Protein AF-A0A812T5Y0-F1 (afdb_monomer_lite)

pLDDT: mean 84.3, std 16.89, range [35.84, 97.75]

InterPro domains:
  IPR044669 Voltage-dependent anion channel-forming protein YneE/VCCN1/2-like [PF25539] (63-256)

Sequence (261 aa):
MAEASEETPLLAKKPDGEEENFDSMNYDARKLVTFDVFRNFSGTVWTKPSLWKMMGILLLIALCGASTVALVVSDPAKLNVGRFQRISTFLEVVVGLLLGFFLSSSVQRWYNCTNGFLELFDAIRSLHMQLNALGVPKERVRLCLRYCVVSAHCLDNDLIAAAMSPEDRAAFLQNQWETIATDAEDGSVFTDKSKSFATLLANEREILAKIDDPAQTLWVWVTSLLTRMSADGEIPPIPTPTYGRIITIAEQAYGGIRTVR

Radius of gyration: 27.81 Å; chains: 1; bounding box: 69×55×87 Å

Secondary structure (DSSP, 8-state):
--------TTS----TTS-----TT---GGGGGSGGGGG--TTSGGG-HHHHHHHHHHHHHHHHHHHHHHHH-S-GGGS-HHHHHHHHHHHHHHHHHHHHHHHHHHHHHHHHHHHHHHHHHHHHHHHHHHHHHTT--HHHHHHHHHHHHHHHHHHHHHHHHHTS-HHHHHHHHHHHHHHHB---SSSGGGG-TTS-S--B-HHHHHHHTT-S-HHHHHHHHHHHHHHHHHHTTSS--TTSHHHHHHHHHHHHHHHHHHHH-

Structure (mmCIF, N/CA/C/O backbone):
data_AF-A0A812T5Y0-F1
#
_entry.id   AF-A0A812T5Y0-F1
#
loop_
_atom_site.group_PDB
_atom_site.id
_atom_site.type_symbol
_atom_site.label_atom_id
_atom_site.label_alt_id
_atom_site.label_comp_id
_atom_site.label_asym_id
_atom_site.label_entity_id
_atom_site.label_seq_id
_atom_site.pdbx_PDB_ins_code
_atom_site.Cartn_x
_atom_site.Cartn_y
_atom_site.Cartn_z
_atom_site.occupancy
_atom_site.B_iso_or_equiv
_atom_site.auth_seq_id
_atom_site.auth_comp_id
_atom_site.auth_asym_id
_atom_site.auth_atom_id
_atom_site.pdbx_PDB_model_num
ATOM 1 N N . MET A 1 1 ? -34.297 -37.699 -0.799 1.00 37.81 1 MET A N 1
ATOM 2 C CA . MET A 1 1 ? -33.289 -37.040 0.052 1.00 37.81 1 MET A CA 1
ATOM 3 C C . MET A 1 1 ? -32.172 -36.592 -0.865 1.00 37.81 1 MET A C 1
ATOM 5 O O . MET A 1 1 ? -31.363 -37.415 -1.258 1.00 37.81 1 MET A O 1
ATOM 9 N N . ALA A 1 2 ? -32.238 -35.344 -1.318 1.00 36.56 2 ALA A N 1
ATOM 10 C CA . ALA A 1 2 ? -31.177 -34.706 -2.083 1.00 36.56 2 ALA A CA 1
ATOM 11 C C . ALA A 1 2 ? -30.532 -33.691 -1.137 1.00 36.56 2 ALA A C 1
ATOM 13 O O . ALA A 1 2 ? -31.240 -32.838 -0.600 1.00 36.56 2 ALA A O 1
ATOM 14 N N . GLU A 1 3 ? -29.241 -33.859 -0.860 1.00 36.03 3 GLU A N 1
ATOM 15 C CA . GLU A 1 3 ? -28.449 -32.906 -0.086 1.00 36.03 3 GLU A CA 1
ATOM 16 C C . GLU A 1 3 ? -28.358 -31.595 -0.867 1.00 36.03 3 GLU A C 1
ATOM 18 O O . GLU A 1 3 ? -27.866 -31.554 -1.996 1.00 36.03 3 GLU A O 1
ATOM 23 N N . ALA A 1 4 ? -28.883 -30.527 -0.272 1.00 39.81 4 ALA A N 1
ATOM 24 C CA . ALA A 1 4 ? -28.679 -29.176 -0.753 1.00 39.81 4 ALA A CA 1
ATOM 25 C C . ALA A 1 4 ? -27.224 -28.788 -0.464 1.00 39.81 4 ALA A C 1
ATOM 27 O O . ALA A 1 4 ? -26.821 -28.696 0.693 1.00 39.81 4 ALA A O 1
ATOM 28 N N . SER A 1 5 ? -26.447 -28.599 -1.529 1.00 41.69 5 SER A N 1
ATOM 29 C CA . SER A 1 5 ? -25.120 -27.989 -1.488 1.00 41.69 5 SER A CA 1
ATOM 30 C C . SER A 1 5 ? -25.231 -26.594 -0.870 1.00 41.69 5 SER A C 1
ATOM 32 O O . SER A 1 5 ? -25.847 -25.703 -1.450 1.00 41.69 5 SER A O 1
ATOM 34 N N . GLU A 1 6 ? -24.653 -26.425 0.313 1.00 39.16 6 GLU A N 1
ATOM 35 C CA . GLU A 1 6 ? -24.531 -25.161 1.030 1.00 39.16 6 GLU A CA 1
ATOM 36 C C . GLU A 1 6 ? -23.591 -24.232 0.239 1.00 39.16 6 GLU A C 1
ATOM 38 O O . GLU A 1 6 ? -22.371 -24.388 0.260 1.00 39.16 6 GLU A O 1
ATOM 43 N N . GLU A 1 7 ? -24.158 -23.306 -0.541 1.00 40.91 7 GLU A N 1
ATOM 44 C CA . GLU A 1 7 ? -23.386 -22.281 -1.249 1.00 40.91 7 GLU A CA 1
ATOM 45 C C . GLU A 1 7 ? -22.757 -21.310 -0.239 1.00 40.91 7 GLU A C 1
ATOM 47 O O . GLU A 1 7 ? -23.438 -20.582 0.488 1.00 40.91 7 GLU A O 1
ATOM 52 N N . THR A 1 8 ? -21.426 -21.295 -0.195 1.00 39.41 8 THR A N 1
ATOM 53 C CA . THR A 1 8 ? -20.618 -20.371 0.601 1.00 39.41 8 THR A CA 1
ATOM 54 C C . THR A 1 8 ? -20.857 -18.924 0.123 1.00 39.41 8 THR A C 1
ATOM 56 O O . THR A 1 8 ? -20.523 -18.614 -1.021 1.00 39.41 8 THR A O 1
ATOM 59 N N . PRO A 1 9 ? -21.353 -17.979 0.952 1.00 38.97 9 PRO A N 1
ATOM 60 C CA . PRO A 1 9 ? -21.833 -16.668 0.484 1.00 38.97 9 PRO A CA 1
ATOM 61 C C . PRO A 1 9 ? -20.726 -15.614 0.285 1.00 38.97 9 PRO A C 1
ATOM 63 O O . PRO A 1 9 ? -20.971 -14.422 0.450 1.00 38.97 9 PRO A O 1
ATOM 66 N N . LEU A 1 10 ? -19.484 -16.023 0.007 1.00 40.97 10 LEU A N 1
ATOM 67 C CA . LEU A 1 10 ? -18.321 -15.117 0.002 1.00 40.97 10 LEU A CA 1
ATOM 68 C C . LEU A 1 10 ? -17.793 -14.761 -1.388 1.00 40.97 10 LEU A C 1
ATOM 70 O O . LEU A 1 10 ? -16.921 -13.905 -1.500 1.00 40.97 10 LEU A O 1
ATOM 74 N N . LEU A 1 11 ? -18.329 -15.365 -2.446 1.00 40.16 11 LEU A N 1
ATOM 75 C CA . LEU A 1 11 ? -18.015 -14.983 -3.817 1.00 40.16 11 LEU A CA 1
ATOM 76 C C . LEU A 1 11 ? -19.297 -14.461 -4.446 1.00 40.16 11 LEU A C 1
ATOM 78 O O . LEU A 1 11 ? -20.123 -15.224 -4.942 1.00 40.16 11 LEU A O 1
ATOM 82 N N . ALA A 1 12 ? -19.480 -13.143 -4.371 1.00 41.56 12 ALA A N 1
ATOM 83 C CA . ALA A 1 12 ? -20.493 -12.466 -5.161 1.00 41.56 12 ALA A CA 1
ATOM 84 C C . ALA A 1 12 ? -20.341 -12.914 -6.620 1.00 41.56 12 ALA A C 1
ATOM 86 O O . ALA A 1 12 ? -19.251 -12.855 -7.193 1.00 41.56 12 ALA A O 1
ATOM 87 N N . LYS A 1 13 ? -21.439 -13.402 -7.198 1.00 35.84 13 LYS A N 1
ATOM 88 C CA . LYS A 1 13 ? -21.538 -13.715 -8.620 1.00 35.84 13 LYS A CA 1
ATOM 89 C C . LYS A 1 13 ? -21.163 -12.446 -9.389 1.00 35.84 13 LYS A C 1
ATOM 91 O O . LYS A 1 13 ? -21.906 -11.467 -9.333 1.00 35.84 13 LYS A O 1
ATOM 96 N N . LYS A 1 14 ? -19.990 -12.440 -10.033 1.00 40.09 14 LYS A N 1
ATOM 97 C CA . LYS A 1 14 ? -19.566 -11.312 -10.869 1.00 40.09 14 LYS A CA 1
ATOM 98 C C . LYS A 1 14 ? -20.610 -11.099 -11.972 1.00 40.09 14 LYS A C 1
ATOM 100 O O . LYS A 1 14 ? -21.109 -12.091 -12.507 1.00 40.09 14 LYS A O 1
ATOM 105 N N . PRO A 1 15 ? -20.982 -9.848 -12.281 1.00 37.69 15 PRO A N 1
ATOM 106 C CA . PRO A 1 15 ? -21.903 -9.568 -13.371 1.00 37.69 15 PRO A CA 1
ATOM 107 C C . PRO A 1 15 ? -21.309 -10.081 -14.689 1.00 37.69 15 PRO A C 1
ATOM 109 O O . PRO A 1 15 ? -20.157 -9.796 -15.017 1.00 37.69 15 PRO A O 1
ATOM 112 N N . ASP A 1 16 ? -22.104 -10.861 -15.425 1.00 39.53 16 ASP A N 1
ATOM 113 C CA . ASP A 1 16 ? -21.759 -11.385 -16.746 1.00 39.53 16 ASP A CA 1
ATOM 114 C C . ASP A 1 16 ? -21.488 -10.199 -17.694 1.00 39.53 16 ASP A C 1
ATOM 116 O O . ASP A 1 16 ? -22.420 -9.549 -18.171 1.00 39.53 16 ASP A O 1
ATOM 120 N N . GLY A 1 17 ? -20.213 -9.865 -17.915 1.00 43.47 17 GLY A N 1
ATOM 121 C CA . GLY A 1 17 ? -19.803 -8.721 -18.740 1.00 43.47 17 GLY A CA 1
ATOM 122 C C . GLY A 1 17 ? -18.513 -8.018 -18.314 1.00 43.47 17 GLY A C 1
ATOM 123 O O . GLY A 1 17 ? -17.980 -7.236 -19.098 1.00 43.47 17 GLY A O 1
ATOM 124 N N . GLU A 1 18 ? -17.977 -8.294 -17.122 1.00 42.22 18 GLU A N 1
ATOM 125 C CA . GLU A 1 18 ? -16.608 -7.889 -16.790 1.00 42.22 18 GLU A CA 1
ATOM 126 C C . GLU A 1 18 ? -15.626 -8.758 -17.585 1.00 42.22 18 GLU A C 1
ATOM 128 O O . GLU A 1 18 ? -15.651 -9.985 -17.465 1.00 42.22 18 GLU A O 1
ATOM 133 N N . GLU A 1 19 ? -14.771 -8.133 -18.406 1.00 45.47 19 GLU A N 1
ATOM 134 C CA . GLU A 1 19 ? -13.561 -8.781 -18.923 1.00 45.47 19 GLU A CA 1
ATOM 135 C C . GLU A 1 19 ? -12.916 -9.544 -17.760 1.00 45.47 19 GLU A C 1
ATOM 137 O O . GLU A 1 19 ? -12.791 -8.980 -16.670 1.00 45.47 19 GLU A O 1
ATOM 142 N N . GLU A 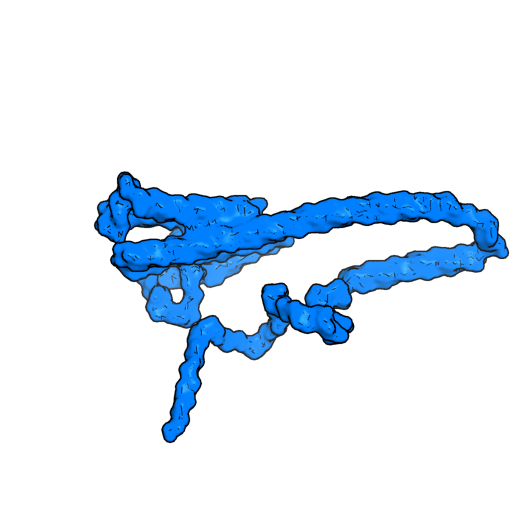1 20 ? -12.566 -10.824 -17.949 1.00 44.81 20 GLU A N 1
ATOM 143 C CA . GLU A 1 20 ? -11.799 -11.588 -16.963 1.00 44.81 20 GLU A CA 1
ATOM 144 C C . GLU A 1 20 ? -10.507 -10.814 -16.680 1.00 44.81 20 GLU A C 1
ATOM 146 O O . GLU A 1 20 ? -9.496 -10.973 -17.365 1.00 44.81 20 GLU A O 1
ATOM 151 N N . ASN A 1 21 ? -10.563 -9.925 -15.688 1.00 47.22 21 ASN A N 1
ATOM 152 C CA . ASN A 1 21 ? -9.424 -9.206 -15.166 1.00 47.22 21 ASN A CA 1
ATOM 153 C C . ASN A 1 21 ? -8.491 -10.292 -14.661 1.00 47.22 21 ASN A C 1
ATOM 155 O O . ASN A 1 21 ? -8.766 -10.934 -13.646 1.00 47.22 21 ASN A O 1
ATOM 159 N N . PHE A 1 22 ? -7.458 -10.558 -15.458 1.00 51.69 22 PHE A N 1
ATOM 160 C CA . PHE A 1 22 ? -6.464 -11.578 -15.198 1.00 51.69 22 PHE A CA 1
ATOM 161 C C . PHE A 1 22 ? -5.920 -11.358 -13.789 1.00 51.69 22 PHE A C 1
ATOM 163 O O . PHE A 1 22 ? -5.213 -10.384 -13.526 1.00 51.69 22 PHE A O 1
ATOM 170 N N . ASP A 1 23 ? -6.297 -12.254 -12.882 1.00 52.94 23 ASP A N 1
ATOM 171 C CA . ASP A 1 23 ? -5.834 -12.235 -11.508 1.00 52.94 23 ASP A CA 1
ATOM 172 C C . ASP A 1 23 ? -4.372 -12.683 -11.495 1.00 52.94 23 ASP A C 1
ATOM 174 O O . ASP A 1 23 ? -4.048 -13.873 -11.543 1.00 52.94 23 ASP A O 1
ATOM 178 N N . SER A 1 24 ? -3.475 -11.702 -11.469 1.00 50.97 24 SER A N 1
ATOM 179 C CA . SER A 1 24 ? -2.031 -11.917 -11.442 1.00 50.97 24 SER A CA 1
ATOM 180 C C . SER A 1 24 ? -1.555 -12.648 -10.180 1.00 50.97 24 SER A C 1
ATOM 182 O O . SER A 1 24 ? -0.435 -13.161 -10.186 1.00 50.97 24 SER A O 1
ATOM 184 N N . MET A 1 25 ? -2.389 -12.765 -9.133 1.00 48.31 25 MET A N 1
ATOM 185 C CA . MET A 1 25 ? -2.094 -13.571 -7.944 1.00 48.31 25 MET A CA 1
ATOM 186 C C . MET A 1 25 ? -2.405 -15.065 -8.123 1.00 48.31 25 MET A C 1
ATOM 188 O O . MET A 1 25 ? -1.855 -15.883 -7.385 1.00 48.31 25 MET A O 1
ATOM 192 N N . ASN A 1 26 ? -3.193 -15.464 -9.126 1.00 56.94 26 ASN A N 1
ATOM 193 C CA . ASN A 1 26 ? -3.489 -16.872 -9.424 1.00 56.94 26 ASN A CA 1
ATOM 194 C C . ASN A 1 26 ? -2.462 -17.495 -10.387 1.00 56.94 26 ASN A C 1
ATOM 196 O O . ASN A 1 26 ? -2.777 -18.053 -11.443 1.00 56.94 26 ASN A O 1
ATOM 200 N N . TYR A 1 27 ? -1.187 -17.407 -10.014 1.00 61.75 27 TYR A N 1
ATOM 201 C CA . TYR A 1 27 ? -0.101 -18.013 -10.774 1.00 61.75 27 TYR A CA 1
ATOM 202 C C . TYR A 1 27 ? -0.011 -19.527 -10.517 1.00 61.75 27 TYR A C 1
ATOM 204 O O . TYR A 1 27 ? 0.564 -19.981 -9.526 1.00 61.75 27 TYR A O 1
ATOM 212 N N . ASP A 1 28 ? -0.558 -20.340 -11.424 1.00 65.69 28 ASP A N 1
ATOM 213 C CA . ASP A 1 28 ? -0.430 -21.801 -11.348 1.00 65.69 28 ASP A CA 1
ATOM 214 C C . ASP A 1 28 ? 0.954 -22.260 -11.833 1.00 65.69 28 ASP A C 1
ATOM 216 O O . ASP A 1 28 ? 1.180 -22.503 -13.022 1.00 65.69 28 ASP A O 1
ATOM 220 N N . ALA A 1 29 ? 1.887 -22.417 -10.891 1.00 73.19 29 ALA A N 1
ATOM 221 C CA . ALA A 1 29 ? 3.256 -22.863 -11.157 1.00 73.19 29 ALA A CA 1
ATOM 222 C C . ALA A 1 29 ? 3.334 -24.231 -11.863 1.00 73.19 29 ALA A C 1
ATOM 224 O O . ALA A 1 29 ? 4.333 -24.529 -12.516 1.00 73.19 29 ALA A O 1
ATOM 225 N N . ARG A 1 30 ? 2.281 -25.059 -11.800 1.00 77.81 30 ARG A N 1
ATOM 226 C CA . ARG A 1 30 ? 2.230 -26.340 -12.526 1.00 77.81 30 ARG A CA 1
ATOM 227 C C . ARG A 1 30 ? 2.210 -26.146 -14.036 1.00 77.81 30 ARG A C 1
ATOM 229 O O . ARG A 1 30 ? 2.723 -26.991 -14.760 1.00 77.81 30 ARG A O 1
ATOM 236 N N . LYS A 1 31 ? 1.690 -25.016 -14.519 1.00 71.38 31 LYS A N 1
ATOM 237 C CA . LYS A 1 31 ? 1.706 -24.702 -15.949 1.00 71.38 31 LYS A CA 1
ATOM 238 C C . LYS A 1 31 ? 3.128 -24.451 -16.447 1.00 71.38 31 LYS A C 1
ATOM 240 O O . LYS A 1 31 ? 3.394 -24.771 -17.597 1.00 71.38 31 LYS A O 1
ATOM 245 N N . LEU A 1 32 ? 4.059 -24.002 -15.593 1.00 74.50 32 LEU A N 1
ATOM 246 C CA . LEU A 1 32 ? 5.455 -23.726 -15.972 1.00 74.50 32 LEU A CA 1
ATOM 247 C C . LEU A 1 32 ? 6.263 -24.934 -16.423 1.00 74.50 32 LEU A C 1
ATOM 249 O O . LEU A 1 32 ? 7.197 -24.795 -17.206 1.00 74.50 32 LEU A O 1
ATOM 253 N N . VAL A 1 33 ? 5.918 -26.111 -15.913 1.00 84.56 33 VAL A N 1
ATOM 254 C CA . VAL A 1 33 ? 6.592 -27.364 -16.269 1.00 84.56 33 VAL A CA 1
ATOM 255 C C . VAL A 1 33 ? 5.961 -28.036 -17.491 1.00 84.56 33 VAL A C 1
ATOM 257 O O . VAL A 1 33 ? 6.376 -29.125 -17.877 1.00 84.56 33 VAL A O 1
ATOM 260 N N . THR A 1 34 ? 4.974 -27.394 -18.122 1.00 84.19 34 THR A N 1
ATOM 261 C CA . THR A 1 34 ? 4.285 -27.902 -19.315 1.00 84.19 34 THR A CA 1
ATOM 262 C C . THR A 1 34 ? 4.563 -27.027 -20.533 1.00 84.19 34 THR A C 1
ATOM 264 O O . THR A 1 34 ? 4.921 -25.858 -20.416 1.00 84.19 34 THR A O 1
ATOM 267 N N . PHE A 1 35 ? 4.348 -27.564 -21.735 1.00 85.12 35 PHE A N 1
ATOM 268 C CA . PHE A 1 35 ? 4.441 -26.771 -22.965 1.00 85.12 35 PHE A CA 1
ATOM 269 C C . PHE A 1 35 ? 3.327 -25.714 -23.096 1.00 85.12 35 PHE A C 1
ATOM 271 O O . PHE A 1 35 ? 3.426 -24.840 -23.958 1.00 85.12 35 PHE A O 1
ATOM 278 N N . ASP A 1 36 ? 2.316 -25.725 -22.217 1.00 76.69 36 ASP A N 1
ATOM 279 C CA . ASP A 1 36 ? 1.246 -24.720 -22.206 1.00 76.69 36 ASP A CA 1
ATOM 280 C C . ASP A 1 36 ? 1.747 -23.311 -21.854 1.00 76.69 36 ASP A C 1
ATOM 282 O O . ASP A 1 36 ? 1.086 -22.330 -22.197 1.00 76.69 36 ASP A O 1
ATOM 286 N N . VAL A 1 37 ? 2.941 -23.165 -21.263 1.00 76.25 37 VAL A N 1
ATOM 287 C CA . VAL A 1 37 ? 3.574 -21.845 -21.053 1.00 76.25 37 VAL A CA 1
ATOM 288 C C . VAL A 1 37 ? 3.708 -21.077 -22.358 1.00 76.25 37 VAL A C 1
ATOM 290 O O . VAL A 1 37 ? 3.442 -19.881 -22.395 1.00 76.25 37 VAL A O 1
ATOM 293 N N . PHE A 1 38 ? 4.070 -21.763 -23.444 1.00 78.62 38 PHE A N 1
ATOM 294 C CA . PHE A 1 38 ? 4.258 -21.128 -24.748 1.00 78.62 38 PHE A CA 1
ATOM 295 C C . PHE A 1 38 ? 2.939 -20.676 -25.384 1.00 78.62 38 PHE A C 1
ATOM 297 O O . PHE A 1 38 ? 2.961 -19.935 -26.364 1.00 78.62 38 PHE A O 1
ATOM 304 N N . ARG A 1 39 ? 1.795 -21.110 -24.839 1.00 77.44 39 ARG A N 1
ATOM 305 C CA . ARG A 1 39 ? 0.454 -20.745 -25.306 1.00 77.44 39 ARG A CA 1
ATOM 306 C C . ARG A 1 39 ? -0.230 -19.705 -24.414 1.00 77.44 39 ARG A C 1
ATOM 308 O O . ARG A 1 39 ? -1.205 -19.090 -24.843 1.00 77.44 39 ARG A O 1
ATOM 315 N N . ASN A 1 40 ? 0.289 -19.463 -23.210 1.00 72.12 40 ASN A N 1
ATOM 316 C CA . ASN A 1 40 ? -0.187 -18.399 -22.333 1.00 72.12 40 ASN A CA 1
ATOM 317 C C . ASN A 1 40 ? 0.371 -17.050 -22.789 1.00 72.12 40 ASN A C 1
ATOM 319 O O . ASN A 1 40 ? 1.416 -16.597 -22.336 1.00 72.12 40 ASN A O 1
ATOM 323 N N . PHE A 1 41 ? -0.350 -16.402 -23.703 1.00 70.12 41 PHE A N 1
ATOM 324 C CA . PHE A 1 41 ? -0.006 -15.060 -24.171 1.00 70.12 41 PHE A CA 1
ATOM 325 C C . PHE A 1 41 ? -0.564 -13.955 -23.266 1.00 70.12 41 PHE A C 1
ATOM 327 O O . PHE A 1 41 ? -0.011 -12.858 -23.265 1.00 70.12 41 PHE A O 1
ATOM 334 N N . SER A 1 42 ? -1.603 -14.221 -22.469 1.00 68.94 42 SER A N 1
ATOM 335 C CA . SER A 1 42 ? -2.191 -13.217 -21.569 1.00 68.94 42 SER A CA 1
ATOM 336 C C . SER A 1 42 ? -1.213 -12.787 -20.469 1.00 68.94 42 SER A C 1
ATOM 338 O O . SER A 1 42 ? -0.442 -13.601 -19.967 1.00 68.94 42 SER A O 1
ATOM 340 N N . GLY A 1 43 ? -1.194 -11.492 -20.135 1.00 67.00 43 GLY A N 1
ATOM 341 C CA . GLY A 1 43 ? -0.272 -10.919 -19.143 1.00 67.00 43 GLY A CA 1
ATOM 342 C C . GLY A 1 43 ? 1.204 -10.872 -19.571 1.00 67.00 43 GLY A C 1
ATOM 343 O O . GLY A 1 43 ? 2.054 -10.428 -18.801 1.00 67.00 43 GLY A O 1
ATOM 344 N N . THR A 1 44 ? 1.536 -11.297 -20.795 1.00 77.56 44 THR A N 1
ATOM 345 C CA . THR A 1 44 ? 2.915 -11.296 -21.306 1.00 77.56 44 THR A CA 1
ATOM 346 C C . THR A 1 44 ? 3.243 -10.045 -22.123 1.00 77.56 44 THR A C 1
ATOM 348 O O . THR A 1 44 ? 2.363 -9.290 -22.545 1.00 77.56 44 THR A O 1
ATOM 351 N N . VAL A 1 45 ? 4.534 -9.870 -22.425 1.00 79.19 45 VAL A N 1
ATOM 352 C CA . VAL A 1 45 ? 5.086 -8.836 -23.322 1.00 79.19 45 VAL A CA 1
ATOM 353 C C . VAL A 1 45 ? 4.345 -8.776 -24.668 1.00 79.19 45 VAL A C 1
ATOM 355 O O . VAL A 1 45 ? 4.186 -7.697 -25.235 1.00 79.19 45 VAL A O 1
ATOM 358 N N . TRP A 1 46 ? 3.827 -9.910 -25.145 1.00 80.06 46 TRP A N 1
ATOM 359 C CA . TRP A 1 46 ? 3.148 -10.037 -26.435 1.00 80.06 46 TRP A CA 1
ATOM 360 C C . TRP A 1 46 ? 1.810 -9.299 -26.524 1.00 80.06 46 TRP A C 1
ATOM 362 O O . TRP A 1 46 ? 1.375 -8.980 -27.628 1.00 80.06 46 TRP A O 1
ATOM 372 N N . THR A 1 47 ? 1.176 -9.002 -25.387 1.00 82.31 47 THR A N 1
ATOM 373 C CA . THR A 1 47 ? -0.128 -8.315 -25.337 1.00 82.31 47 THR A CA 1
ATOM 374 C C . THR A 1 47 ? -0.016 -6.804 -25.460 1.00 82.31 47 THR A C 1
ATOM 376 O O . THR A 1 47 ? -0.999 -6.148 -25.790 1.00 82.31 47 THR A O 1
ATOM 379 N N . LYS A 1 48 ? 1.165 -6.224 -25.209 1.00 82.44 48 LYS A N 1
ATOM 380 C CA . LYS A 1 48 ? 1.326 -4.768 -25.174 1.00 82.44 48 LYS A CA 1
ATOM 381 C C . LYS A 1 48 ? 1.506 -4.210 -26.594 1.00 82.44 48 LYS A C 1
ATOM 383 O O . LYS A 1 48 ? 2.584 -4.374 -27.174 1.00 82.44 48 LYS A O 1
ATOM 388 N N . PRO A 1 49 ? 0.518 -3.480 -27.155 1.00 86.12 49 PRO A N 1
ATOM 389 C CA . PRO A 1 49 ? 0.595 -2.980 -28.531 1.00 86.12 49 PRO A CA 1
ATOM 390 C C . PRO A 1 49 ? 1.718 -1.951 -28.719 1.00 86.12 49 PRO A C 1
ATOM 392 O O . PRO A 1 49 ? 2.288 -1.831 -29.803 1.00 86.12 49 PRO A O 1
ATOM 395 N N . SER A 1 50 ? 2.086 -1.233 -27.654 1.00 87.06 50 SER A N 1
ATOM 396 C CA . SER A 1 50 ? 3.192 -0.273 -27.663 1.00 87.06 50 SER A CA 1
ATOM 397 C C . SER A 1 50 ? 4.543 -0.923 -27.980 1.00 87.06 50 SER A C 1
ATOM 399 O O . SER A 1 50 ? 5.341 -0.332 -28.709 1.00 87.06 50 SER A O 1
ATOM 401 N N . LEU A 1 51 ? 4.789 -2.147 -27.500 1.00 87.81 51 LEU A N 1
ATOM 402 C CA . LEU A 1 51 ? 6.035 -2.872 -27.758 1.00 87.81 51 LEU A CA 1
ATOM 403 C C . LEU A 1 51 ? 6.121 -3.345 -29.204 1.00 87.81 51 LEU A C 1
ATOM 405 O O . LEU A 1 51 ? 7.158 -3.184 -29.841 1.00 87.81 51 LEU A O 1
ATOM 409 N N . TRP A 1 52 ? 5.017 -3.845 -29.755 1.00 92.62 52 TRP A N 1
ATOM 410 C CA . TRP A 1 52 ? 4.947 -4.215 -31.167 1.00 92.62 52 TRP A CA 1
ATOM 411 C C . TRP A 1 52 ? 5.114 -3.016 -32.093 1.00 92.62 52 TRP A C 1
ATOM 413 O O . TRP A 1 52 ? 5.834 -3.103 -33.087 1.00 92.62 52 TRP A O 1
ATOM 423 N N . LYS A 1 53 ? 4.523 -1.869 -31.739 1.00 93.31 53 LYS A N 1
ATOM 424 C CA . LYS A 1 53 ? 4.743 -0.613 -32.463 1.00 93.31 53 LYS A CA 1
ATOM 425 C C . LYS A 1 53 ? 6.223 -0.222 -32.457 1.00 93.31 53 LYS A C 1
ATOM 427 O O . LYS A 1 53 ? 6.765 0.107 -33.508 1.00 93.31 53 LYS A O 1
ATOM 432 N N . MET A 1 54 ? 6.885 -0.288 -31.300 1.00 92.75 54 MET A N 1
ATOM 433 C CA . MET A 1 54 ? 8.318 -0.001 -31.187 1.00 92.75 54 MET A CA 1
ATOM 434 C C . MET A 1 54 ? 9.160 -0.985 -32.010 1.00 92.75 54 MET A C 1
ATOM 436 O O . MET A 1 54 ? 10.016 -0.550 -32.775 1.00 92.75 54 MET A O 1
ATOM 440 N N . MET A 1 55 ? 8.879 -2.288 -31.917 1.00 93.69 55 MET A N 1
ATOM 441 C CA . MET A 1 55 ? 9.564 -3.327 -32.692 1.00 93.69 55 MET A CA 1
ATOM 442 C C . MET A 1 55 ? 9.420 -3.093 -34.200 1.00 93.69 55 MET A C 1
ATOM 444 O O . MET A 1 55 ? 10.405 -3.156 -34.932 1.00 93.69 55 MET A O 1
ATOM 448 N N . GLY A 1 56 ? 8.213 -2.758 -34.664 1.00 95.25 56 GLY A N 1
ATOM 449 C CA . GLY A 1 56 ? 7.951 -2.443 -36.068 1.00 95.25 56 GLY A CA 1
ATOM 450 C C . GLY A 1 56 ? 8.723 -1.216 -36.555 1.00 95.25 56 GLY A C 1
ATOM 451 O O . GLY A 1 56 ? 9.313 -1.254 -37.633 1.00 95.25 56 GLY A O 1
ATOM 452 N N . ILE A 1 57 ? 8.785 -0.150 -35.750 1.00 96.12 57 ILE A N 1
ATOM 453 C CA . ILE A 1 57 ? 9.569 1.052 -36.074 1.00 96.12 57 ILE A CA 1
ATOM 454 C C . ILE A 1 57 ? 11.067 0.725 -36.135 1.00 96.12 57 ILE A C 1
ATOM 456 O O . ILE A 1 57 ? 11.739 1.131 -37.081 1.00 96.12 57 ILE A O 1
ATOM 460 N N . LEU A 1 58 ? 11.594 -0.031 -35.167 1.00 94.88 58 LEU A N 1
ATOM 461 C CA . LEU A 1 58 ? 13.004 -0.435 -35.150 1.00 94.88 58 LEU A CA 1
ATOM 462 C C . LEU A 1 58 ? 13.361 -1.312 -36.356 1.00 94.88 58 LEU A C 1
ATOM 464 O O . LEU A 1 58 ? 14.398 -1.093 -36.983 1.00 94.88 58 LEU A O 1
ATOM 468 N N . LEU A 1 59 ? 12.488 -2.254 -36.724 1.00 96.44 59 LEU A N 1
ATOM 469 C CA . LEU A 1 59 ? 12.657 -3.083 -37.916 1.00 96.44 59 LEU A CA 1
ATOM 470 C C . LEU A 1 59 ? 12.659 -2.234 -39.191 1.00 96.44 59 LEU A C 1
ATOM 472 O O . LEU A 1 59 ? 13.505 -2.434 -40.059 1.00 96.44 59 LEU A O 1
ATOM 476 N N . LEU A 1 60 ? 11.750 -1.262 -39.292 1.00 97.00 60 LEU A N 1
ATOM 477 C CA . LEU A 1 60 ? 11.693 -0.348 -40.429 1.00 97.00 60 LEU A CA 1
ATOM 478 C C . LEU A 1 60 ? 12.981 0.474 -40.539 1.00 97.00 60 LEU A C 1
ATOM 480 O O . LEU A 1 60 ? 13.562 0.542 -41.618 1.00 97.00 60 LEU A O 1
ATOM 484 N N . ILE A 1 61 ? 13.479 1.029 -39.429 1.00 96.31 61 ILE A N 1
ATOM 485 C CA . ILE A 1 61 ? 14.755 1.761 -39.397 1.00 96.31 61 ILE A CA 1
ATOM 486 C C . ILE A 1 61 ? 15.909 0.856 -39.849 1.00 96.31 61 ILE A C 1
ATOM 488 O O . ILE A 1 61 ? 16.732 1.276 -40.664 1.00 96.31 61 ILE A O 1
ATOM 492 N N . ALA A 1 62 ? 15.953 -0.393 -39.375 1.00 94.50 62 ALA A N 1
ATOM 493 C CA . ALA A 1 62 ? 16.977 -1.356 -39.766 1.00 94.50 62 ALA A CA 1
ATOM 494 C C . ALA A 1 62 ? 16.926 -1.683 -41.270 1.00 94.50 62 ALA A C 1
ATOM 496 O O . ALA A 1 62 ? 17.960 -1.658 -41.939 1.00 94.50 62 ALA A O 1
ATOM 497 N N . LEU A 1 63 ? 15.732 -1.925 -41.824 1.00 96.44 63 LEU A N 1
ATOM 498 C CA . LEU A 1 63 ? 15.536 -2.200 -43.251 1.00 96.44 63 LEU A CA 1
ATOM 499 C C . LEU A 1 63 ? 15.876 -0.990 -44.125 1.00 96.44 63 LEU A C 1
ATOM 501 O O . LEU A 1 63 ? 16.531 -1.147 -45.157 1.00 96.44 63 LEU A O 1
ATOM 505 N N . CYS A 1 64 ? 15.481 0.217 -43.713 1.00 96.12 64 CYS A N 1
ATOM 506 C CA . CYS A 1 64 ? 15.847 1.456 -44.396 1.00 96.12 64 CYS A CA 1
ATOM 507 C C . CYS A 1 64 ? 17.367 1.662 -44.393 1.00 96.12 64 CYS A C 1
ATOM 509 O O . CYS A 1 64 ? 17.943 1.974 -45.437 1.00 96.12 64 CYS A O 1
ATOM 511 N N . GLY A 1 65 ? 18.028 1.436 -43.253 1.00 92.50 65 GLY A N 1
ATOM 512 C CA . GLY A 1 65 ? 19.484 1.506 -43.139 1.00 92.50 65 GLY A CA 1
ATOM 513 C C . GLY A 1 65 ? 20.187 0.502 -44.055 1.00 92.50 65 GLY A C 1
ATOM 514 O O . GLY A 1 65 ? 21.051 0.888 -44.841 1.00 92.50 65 GLY A O 1
ATOM 515 N N . ALA A 1 66 ? 19.764 -0.765 -44.023 1.00 90.69 66 ALA A N 1
ATOM 516 C CA . ALA A 1 66 ? 20.309 -1.818 -44.878 1.00 90.69 66 ALA A CA 1
ATOM 517 C C . ALA A 1 66 ? 20.114 -1.515 -46.373 1.00 90.69 66 ALA A C 1
ATOM 519 O O . ALA A 1 66 ? 21.061 -1.616 -47.153 1.00 90.69 66 ALA A O 1
ATOM 520 N N . SER A 1 67 ? 18.914 -1.076 -46.763 1.00 93.69 67 SER A N 1
ATOM 521 C CA . SER A 1 67 ? 18.599 -0.707 -48.150 1.00 93.69 67 SER A CA 1
ATOM 522 C C . SER A 1 67 ? 19.445 0.475 -48.621 1.00 93.69 67 SER A C 1
ATOM 524 O O . SER A 1 67 ? 19.966 0.460 -49.732 1.00 93.69 67 SER A O 1
ATOM 526 N N . THR A 1 68 ? 19.643 1.481 -47.764 1.00 92.00 68 THR A N 1
ATOM 527 C CA . THR A 1 68 ? 20.479 2.647 -48.084 1.00 92.00 68 THR A CA 1
ATOM 528 C C . THR A 1 68 ? 21.928 2.234 -48.328 1.00 92.00 68 THR A C 1
ATOM 530 O O . THR A 1 68 ? 22.519 2.644 -49.323 1.00 92.00 68 THR A O 1
ATOM 533 N N . VAL A 1 69 ? 22.497 1.384 -47.467 1.00 90.25 69 VAL A N 1
ATOM 534 C CA . VAL A 1 69 ? 23.865 0.874 -47.655 1.00 90.25 69 VAL A CA 1
ATOM 535 C C . VAL A 1 69 ? 23.974 0.066 -48.950 1.00 90.25 69 VAL A C 1
ATOM 537 O O . VAL A 1 69 ? 24.913 0.284 -49.710 1.00 90.25 69 VAL A O 1
ATOM 540 N N . ALA A 1 70 ? 23.004 -0.808 -49.235 1.00 89.00 70 ALA A N 1
ATOM 541 C CA . ALA A 1 70 ? 23.002 -1.640 -50.437 1.00 89.00 70 ALA A CA 1
ATOM 542 C C . ALA A 1 70 ? 22.899 -0.831 -51.743 1.00 89.00 70 ALA A C 1
ATOM 544 O O . ALA A 1 70 ? 23.496 -1.216 -52.744 1.00 89.00 70 ALA A O 1
ATOM 545 N N . LEU A 1 71 ? 22.151 0.279 -51.743 1.00 93.06 71 LEU A N 1
ATOM 546 C CA . LEU A 1 71 ? 21.947 1.108 -52.935 1.00 93.06 71 LEU A CA 1
ATOM 547 C C . LEU A 1 71 ? 23.039 2.170 -53.136 1.00 93.06 71 LEU A C 1
ATOM 549 O O . LEU A 1 71 ? 23.349 2.510 -54.275 1.00 93.06 71 LEU A O 1
ATOM 553 N N . VAL A 1 72 ? 23.605 2.720 -52.055 1.00 92.69 72 VAL A N 1
ATOM 554 C CA . VAL A 1 72 ? 24.539 3.861 -52.123 1.00 92.69 72 VAL A CA 1
ATOM 555 C C . VAL A 1 72 ? 26.005 3.419 -52.143 1.00 92.69 72 VAL A C 1
ATOM 557 O O . VAL A 1 72 ? 26.843 4.106 -52.726 1.00 92.69 72 VAL A O 1
ATOM 560 N N . VAL A 1 73 ? 26.348 2.286 -51.525 1.00 88.94 73 VAL A N 1
ATOM 561 C CA . VAL A 1 73 ? 27.745 1.854 -51.381 1.00 88.94 73 VAL A CA 1
ATOM 562 C C . VAL A 1 73 ? 28.087 0.790 -52.421 1.00 88.94 73 VAL A C 1
ATOM 564 O O . VAL A 1 73 ? 27.731 -0.373 -52.273 1.00 88.94 73 VAL A O 1
ATOM 567 N N . SER A 1 74 ? 28.841 1.174 -53.456 1.00 85.56 74 SER A N 1
ATOM 568 C CA . SER A 1 74 ? 29.262 0.258 -54.532 1.00 85.56 74 SER A CA 1
ATOM 569 C C . SER A 1 74 ? 30.175 -0.884 -54.067 1.00 85.56 74 SER A C 1
ATOM 571 O O . SER A 1 74 ? 30.243 -1.913 -54.729 1.00 85.56 74 SER A O 1
ATOM 573 N N . ASP A 1 75 ? 30.895 -0.702 -52.954 1.00 85.50 75 ASP A N 1
ATOM 574 C CA . ASP A 1 75 ? 31.783 -1.714 -52.371 1.00 85.50 75 ASP A CA 1
ATOM 575 C C . ASP A 1 75 ? 31.619 -1.769 -50.837 1.00 85.50 75 ASP A C 1
ATOM 577 O O . ASP A 1 75 ? 32.300 -1.041 -50.102 1.00 85.50 75 ASP A O 1
ATOM 581 N N . PRO A 1 76 ? 30.689 -2.598 -50.330 1.00 72.69 76 PRO A N 1
ATOM 582 C CA . PRO A 1 76 ? 30.357 -2.663 -48.908 1.00 72.69 76 PRO A CA 1
ATOM 583 C C . PRO A 1 76 ? 31.494 -3.230 -48.048 1.00 72.69 76 PRO A C 1
ATOM 585 O O . PRO A 1 76 ? 31.508 -3.005 -46.839 1.00 72.69 76 PRO A O 1
ATOM 588 N N . ALA A 1 77 ? 32.485 -3.908 -48.639 1.00 77.25 77 ALA A N 1
ATOM 589 C CA . ALA A 1 77 ? 33.623 -4.459 -47.901 1.00 77.25 77 ALA A CA 1
ATOM 590 C C . ALA A 1 77 ? 34.574 -3.373 -47.361 1.00 77.25 77 ALA A C 1
ATOM 592 O O . ALA A 1 77 ? 35.368 -3.634 -46.458 1.00 77.25 77 ALA A O 1
ATOM 593 N N . LYS A 1 78 ? 34.485 -2.140 -47.880 1.00 78.62 78 LYS A N 1
ATOM 594 C CA . LYS A 1 78 ? 35.297 -0.997 -47.427 1.00 78.62 78 LYS A CA 1
ATOM 595 C C . LYS A 1 78 ? 34.720 -0.273 -46.207 1.00 78.62 78 LYS A C 1
ATOM 597 O O . LYS A 1 78 ? 35.389 0.598 -45.648 1.00 78.62 78 LYS A O 1
ATOM 602 N N . LEU A 1 79 ? 33.504 -0.610 -45.770 1.00 79.62 79 LEU A N 1
ATOM 603 C CA . LEU A 1 79 ? 32.911 -0.041 -44.560 1.00 79.62 79 LEU A CA 1
ATOM 604 C C . LEU A 1 79 ? 33.656 -0.542 -43.318 1.00 79.62 79 LEU A C 1
ATOM 606 O O . LEU A 1 79 ? 33.745 -1.738 -43.056 1.00 79.62 79 LEU A O 1
ATOM 610 N N . ASN A 1 80 ? 34.170 0.383 -42.505 1.00 75.88 80 ASN A N 1
ATOM 611 C CA . ASN A 1 80 ? 34.831 0.042 -41.246 1.00 75.88 80 ASN A CA 1
ATOM 612 C C . ASN A 1 80 ? 33.793 -0.249 -40.149 1.00 75.88 80 ASN A C 1
ATOM 614 O O . ASN A 1 80 ? 33.547 0.570 -39.260 1.00 75.88 80 ASN A O 1
ATOM 618 N N . VAL A 1 81 ? 33.182 -1.433 -40.224 1.00 83.75 81 VAL A N 1
ATOM 619 C CA . VAL A 1 81 ? 32.163 -1.904 -39.270 1.00 83.75 81 VAL A CA 1
ATOM 620 C C . VAL A 1 81 ? 32.747 -2.084 -37.862 1.00 83.75 81 VAL A C 1
ATOM 622 O O . VAL A 1 81 ? 32.044 -1.923 -36.868 1.00 83.75 81 VAL A O 1
ATOM 625 N N . GLY A 1 82 ? 34.056 -2.332 -37.749 1.00 85.81 82 GLY A N 1
ATOM 626 C CA . GLY A 1 82 ? 34.714 -2.640 -36.477 1.00 85.81 82 GLY A CA 1
ATOM 627 C C . GLY A 1 82 ? 34.625 -1.526 -35.428 1.00 85.81 82 GLY A C 1
ATOM 628 O O . GLY A 1 82 ? 34.536 -1.816 -34.236 1.00 85.81 82 GLY A O 1
ATOM 629 N N . ARG A 1 83 ? 34.609 -0.248 -35.833 1.00 82.81 83 ARG A N 1
ATOM 630 C CA . ARG A 1 83 ? 34.414 0.868 -34.884 1.00 82.81 83 ARG A CA 1
ATOM 631 C C . ARG A 1 83 ? 32.983 0.921 -34.356 1.00 82.81 83 ARG A C 1
ATOM 633 O O . ARG A 1 83 ? 32.799 1.087 -33.154 1.00 82.81 83 ARG A O 1
ATOM 640 N N . PHE A 1 84 ? 31.999 0.732 -35.235 1.00 84.75 84 PHE A N 1
ATOM 641 C CA . PHE A 1 84 ? 30.590 0.658 -34.846 1.00 84.75 84 PHE A CA 1
ATOM 642 C C . PHE A 1 84 ? 30.339 -0.523 -33.916 1.00 84.75 84 PHE A C 1
ATOM 644 O O . PHE A 1 84 ? 29.722 -0.349 -32.875 1.00 84.75 84 PHE A O 1
ATOM 651 N N . GLN A 1 85 ? 30.910 -1.686 -34.224 1.00 88.56 85 GLN A N 1
ATOM 652 C CA . GLN A 1 85 ? 30.749 -2.881 -33.406 1.00 88.56 85 GLN A CA 1
ATOM 653 C C . GLN A 1 85 ? 31.309 -2.700 -31.989 1.00 88.56 85 GLN A C 1
ATOM 655 O O . GLN A 1 85 ? 30.659 -3.099 -31.031 1.00 88.56 85 GLN A O 1
ATOM 660 N N . ARG A 1 86 ? 32.456 -2.023 -31.819 1.00 89.81 86 ARG A N 1
ATOM 661 C CA . ARG A 1 86 ? 32.979 -1.689 -30.478 1.00 89.81 86 ARG A CA 1
ATOM 662 C C . ARG A 1 86 ? 32.040 -0.775 -29.692 1.00 89.81 86 ARG A C 1
ATOM 664 O O . ARG A 1 86 ? 31.875 -0.977 -28.493 1.00 89.81 86 ARG A O 1
ATOM 671 N N . ILE A 1 87 ? 31.438 0.216 -30.354 1.00 91.25 87 ILE A N 1
ATOM 672 C CA . ILE A 1 87 ? 30.454 1.108 -29.727 1.00 91.25 87 ILE A CA 1
ATOM 673 C C . ILE A 1 87 ? 29.202 0.313 -29.338 1.00 91.25 87 ILE A C 1
ATOM 675 O O . ILE A 1 87 ? 28.736 0.454 -28.212 1.00 91.25 87 ILE A O 1
ATOM 679 N N . SER A 1 88 ? 28.702 -0.559 -30.218 1.00 91.25 88 SER A N 1
ATOM 680 C CA . SER A 1 88 ? 27.566 -1.442 -29.930 1.00 91.25 88 SER A CA 1
ATOM 681 C C . SER A 1 88 ? 27.838 -2.347 -28.731 1.00 91.25 88 SER A C 1
ATOM 683 O O . SER A 1 88 ? 27.057 -2.327 -27.790 1.00 91.25 88 SER A O 1
ATOM 685 N N . THR A 1 89 ? 28.974 -3.051 -28.694 1.00 92.50 89 THR A N 1
ATOM 686 C CA . THR A 1 89 ? 29.334 -3.922 -27.562 1.00 92.50 89 THR A CA 1
ATOM 687 C C . THR A 1 89 ? 29.464 -3.139 -26.255 1.00 92.50 89 THR A C 1
ATOM 689 O O . THR A 1 89 ? 29.021 -3.602 -25.208 1.00 92.50 89 THR A O 1
ATOM 692 N N . PHE A 1 90 ? 30.039 -1.934 -26.295 1.00 93.69 90 PHE A N 1
ATOM 693 C CA . PHE A 1 90 ? 30.097 -1.073 -25.115 1.00 93.69 90 PHE A CA 1
ATOM 694 C C . PHE A 1 90 ? 28.694 -0.671 -24.633 1.00 93.69 90 PHE A C 1
ATOM 696 O O . PHE A 1 90 ? 28.392 -0.800 -23.447 1.00 93.69 90 PHE A O 1
ATOM 703 N N . LEU A 1 91 ? 27.826 -0.222 -25.547 1.00 93.31 91 LEU A N 1
ATOM 704 C CA . LEU A 1 91 ? 26.451 0.160 -25.225 1.00 93.31 91 LEU A CA 1
ATOM 705 C C . LEU A 1 91 ? 25.635 -1.021 -24.696 1.00 93.31 91 LEU A C 1
ATOM 707 O O . LEU A 1 91 ? 24.899 -0.842 -23.734 1.00 93.31 91 LEU A O 1
ATOM 711 N N . GLU A 1 92 ? 25.783 -2.218 -25.262 1.00 93.38 92 GLU A N 1
ATOM 712 C CA . GLU A 1 92 ? 25.109 -3.437 -24.794 1.00 93.38 92 GLU A CA 1
ATOM 713 C C . GLU A 1 92 ? 25.445 -3.744 -23.333 1.00 93.38 92 GLU A C 1
ATOM 715 O O . GLU A 1 92 ? 24.544 -3.992 -22.532 1.00 93.38 92 GLU A O 1
ATOM 720 N N . VAL A 1 93 ? 26.727 -3.663 -22.962 1.00 94.81 93 VAL A N 1
ATOM 721 C CA . VAL A 1 93 ? 27.165 -3.884 -21.576 1.00 94.81 93 VAL A CA 1
ATOM 722 C C . VAL A 1 93 ? 26.591 -2.816 -20.645 1.00 94.81 93 VAL A C 1
ATOM 724 O O . VAL A 1 93 ? 26.065 -3.144 -19.581 1.00 94.81 93 VAL A O 1
ATOM 727 N N . VAL A 1 94 ? 26.654 -1.540 -21.040 1.00 95.19 94 VAL A N 1
ATOM 728 C CA . VAL A 1 94 ? 26.152 -0.426 -20.219 1.00 95.19 94 VAL A CA 1
ATOM 729 C C . VAL A 1 94 ? 24.635 -0.495 -20.049 1.00 95.19 94 VAL A C 1
ATOM 731 O O . VAL A 1 94 ? 24.142 -0.387 -18.928 1.00 95.19 94 VAL A O 1
ATOM 734 N N . VAL A 1 95 ? 23.889 -0.706 -21.134 1.00 95.06 95 VAL A N 1
ATOM 735 C CA . VAL A 1 95 ? 22.426 -0.833 -21.101 1.00 95.06 95 VAL A CA 1
ATOM 736 C C . VAL A 1 95 ? 22.022 -2.058 -20.291 1.00 95.06 95 VAL A C 1
ATOM 738 O O . VAL A 1 95 ? 21.126 -1.948 -19.459 1.00 95.06 95 VAL A O 1
ATOM 741 N N . GLY A 1 96 ? 22.703 -3.194 -20.465 1.00 94.50 96 GLY A N 1
ATOM 742 C CA . GLY A 1 96 ? 22.449 -4.401 -19.680 1.00 94.50 96 GLY A CA 1
ATOM 743 C C . GLY A 1 96 ? 22.643 -4.175 -18.179 1.00 94.50 96 GLY A C 1
ATOM 744 O O . GLY A 1 96 ? 21.789 -4.557 -17.380 1.00 94.50 96 GLY A O 1
ATOM 745 N N . LEU A 1 97 ? 23.720 -3.488 -17.790 1.00 95.69 97 LEU A N 1
ATOM 746 C CA . LEU A 1 97 ? 24.015 -3.170 -16.392 1.00 95.69 97 LEU A CA 1
ATOM 747 C C . LEU A 1 97 ? 23.009 -2.174 -15.793 1.00 95.69 97 LEU A C 1
ATOM 749 O O . LEU A 1 97 ? 22.485 -2.412 -14.704 1.00 95.69 97 LEU A O 1
ATOM 753 N N . LEU A 1 98 ? 22.685 -1.094 -16.509 1.00 95.62 98 LEU A N 1
ATOM 754 C CA . LEU A 1 98 ? 21.701 -0.105 -16.054 1.00 95.62 98 LEU A CA 1
ATOM 755 C C . LEU A 1 98 ? 20.294 -0.700 -15.955 1.00 95.62 98 LEU A C 1
ATOM 757 O O . LEU A 1 98 ? 19.589 -0.441 -14.979 1.00 95.62 98 LEU A O 1
ATOM 761 N N . LEU A 1 99 ? 19.898 -1.530 -16.924 1.00 95.06 99 LEU A N 1
ATOM 762 C CA . LEU A 1 99 ? 18.625 -2.245 -16.893 1.00 95.06 99 LEU A CA 1
ATOM 763 C C . LEU A 1 99 ? 18.571 -3.211 -15.707 1.00 95.06 99 LEU A C 1
ATOM 765 O O . LEU A 1 99 ? 17.549 -3.274 -15.028 1.00 95.06 99 LEU A O 1
ATOM 769 N N . GLY A 1 100 ? 19.672 -3.913 -15.421 1.00 94.75 100 GLY A N 1
ATOM 770 C CA . GLY A 1 100 ? 19.793 -4.784 -14.254 1.00 94.75 100 GLY A CA 1
ATOM 771 C C . GLY A 1 100 ? 19.577 -4.033 -12.938 1.00 94.75 100 GLY A C 1
ATOM 772 O O . GLY A 1 100 ? 18.758 -4.450 -12.119 1.00 94.75 100 GLY A O 1
ATOM 773 N N . PHE A 1 101 ? 20.240 -2.887 -12.753 1.00 95.44 101 PHE A N 1
ATOM 774 C CA . PHE A 1 101 ? 20.047 -2.050 -11.563 1.00 95.44 101 PHE A CA 1
ATOM 775 C C . PHE A 1 101 ? 18.629 -1.488 -11.459 1.00 95.44 101 PHE A C 1
ATOM 777 O O . PHE A 1 101 ? 18.032 -1.518 -10.382 1.00 95.44 101 PHE A O 1
ATOM 784 N N . PHE A 1 102 ? 18.067 -1.017 -12.572 1.00 95.38 102 PHE A N 1
ATOM 785 C CA . PHE A 1 102 ? 16.706 -0.494 -12.602 1.00 95.38 102 PHE A CA 1
ATOM 786 C C . PHE A 1 102 ? 15.669 -1.571 -12.262 1.00 95.38 102 PHE A C 1
ATOM 788 O O . PHE A 1 102 ? 14.785 -1.336 -11.435 1.00 95.38 102 PHE A O 1
ATOM 795 N N . LEU A 1 103 ? 15.792 -2.764 -12.851 1.00 94.44 103 LEU A N 1
ATOM 796 C CA . LEU A 1 103 ? 14.884 -3.878 -12.594 1.00 94.44 103 LEU A CA 1
ATOM 797 C C . LEU A 1 103 ? 14.992 -4.344 -11.140 1.00 94.44 103 LEU A C 1
ATOM 799 O O . LEU A 1 103 ? 13.970 -4.481 -10.473 1.00 94.44 103 LEU A O 1
ATOM 803 N N . SER A 1 104 ? 16.214 -4.506 -10.624 1.00 95.06 104 SER A N 1
ATOM 804 C CA . SER A 1 104 ? 16.436 -4.878 -9.223 1.00 95.06 104 SER A CA 1
ATOM 805 C C . SER A 1 104 ? 15.825 -3.858 -8.260 1.00 95.06 104 SER A C 1
ATOM 807 O O . SER A 1 104 ? 15.174 -4.245 -7.292 1.00 95.06 104 SER A O 1
ATOM 809 N N . SER A 1 105 ? 15.992 -2.558 -8.527 1.00 95.31 105 SER A N 1
ATOM 810 C CA . SER A 1 105 ? 15.397 -1.499 -7.704 1.00 95.31 105 SER A CA 1
ATOM 811 C C . SER A 1 105 ? 13.867 -1.505 -7.776 1.00 95.31 105 SER A C 1
ATOM 813 O O . SER A 1 105 ? 13.200 -1.372 -6.751 1.00 95.31 105 SER A O 1
ATOM 815 N N . SER A 1 106 ? 13.305 -1.711 -8.969 1.00 93.50 106 SER A N 1
ATOM 816 C CA . SER A 1 106 ? 11.854 -1.752 -9.185 1.00 93.50 106 SER A CA 1
ATOM 817 C C . SER A 1 106 ? 11.203 -2.936 -8.469 1.00 93.50 106 SER A C 1
ATOM 819 O O . SER A 1 106 ? 10.193 -2.757 -7.792 1.00 93.50 106 SER A O 1
ATOM 821 N N . VAL A 1 107 ? 11.813 -4.125 -8.549 1.00 93.38 107 VAL A N 1
ATOM 822 C CA . VAL A 1 107 ? 11.344 -5.323 -7.833 1.00 93.38 107 VAL A CA 1
ATOM 823 C C . VAL A 1 107 ? 11.407 -5.110 -6.324 1.00 93.38 107 VAL A C 1
ATOM 825 O O . VAL A 1 107 ? 10.452 -5.447 -5.631 1.00 93.38 107 VAL A O 1
ATOM 828 N N . GLN A 1 108 ? 12.476 -4.495 -5.808 1.00 94.94 108 GLN A N 1
ATOM 829 C CA . GLN A 1 108 ? 12.580 -4.212 -4.376 1.00 94.94 108 GLN A CA 1
ATOM 830 C C . GLN A 1 108 ? 11.487 -3.247 -3.896 1.00 94.94 108 GLN A C 1
ATOM 832 O O . GLN A 1 108 ? 10.899 -3.469 -2.841 1.00 94.94 108 GLN A O 1
ATOM 837 N N . ARG A 1 109 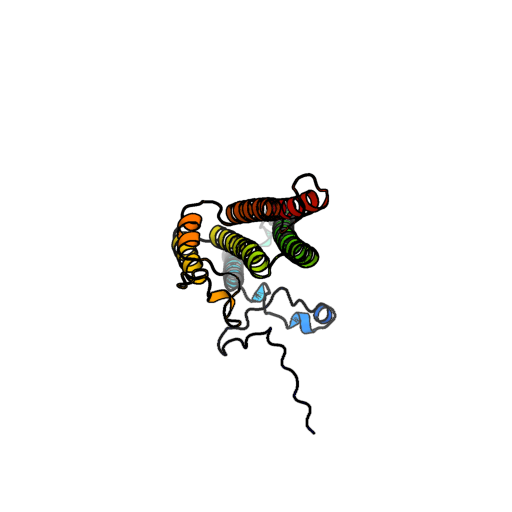? 11.185 -2.192 -4.666 1.00 92.38 109 ARG A N 1
ATOM 838 C CA . ARG A 1 109 ? 10.095 -1.253 -4.343 1.00 92.38 109 ARG A CA 1
ATOM 839 C C . ARG A 1 109 ? 8.736 -1.946 -4.342 1.00 92.38 109 ARG A C 1
ATOM 841 O O . ARG A 1 109 ? 7.977 -1.777 -3.394 1.00 92.38 109 ARG A O 1
ATOM 848 N N . TRP A 1 110 ? 8.458 -2.758 -5.363 1.00 93.12 110 TRP A N 1
ATOM 849 C CA . TRP A 1 110 ? 7.232 -3.553 -5.434 1.00 93.12 110 TRP A CA 1
ATOM 850 C C . TRP A 1 110 ? 7.103 -4.520 -4.246 1.00 93.12 110 TRP A C 1
ATOM 852 O O . TRP A 1 110 ? 6.045 -4.596 -3.620 1.00 93.12 110 TRP A O 1
ATOM 862 N N . TYR A 1 111 ? 8.190 -5.212 -3.894 1.00 93.88 111 TYR A N 1
ATOM 863 C CA . TYR A 1 111 ? 8.222 -6.145 -2.770 1.00 93.88 111 TYR A CA 1
ATOM 864 C C . TYR A 1 111 ? 7.970 -5.437 -1.433 1.00 93.88 111 TYR A C 1
ATOM 866 O O . TYR A 1 111 ? 7.157 -5.899 -0.637 1.00 93.88 111 TYR A O 1
ATOM 874 N N . ASN A 1 112 ? 8.610 -4.286 -1.206 1.00 94.62 112 ASN A N 1
ATOM 875 C CA . ASN A 1 112 ? 8.397 -3.481 -0.003 1.00 94.62 112 ASN A CA 1
ATOM 876 C C . ASN A 1 112 ? 6.945 -2.995 0.097 1.00 94.62 112 ASN A C 1
ATOM 878 O O . ASN A 1 112 ? 6.323 -3.172 1.137 1.00 94.62 112 ASN A O 1
ATOM 882 N N . CYS A 1 113 ? 6.386 -2.461 -0.993 1.00 94.69 113 CYS A N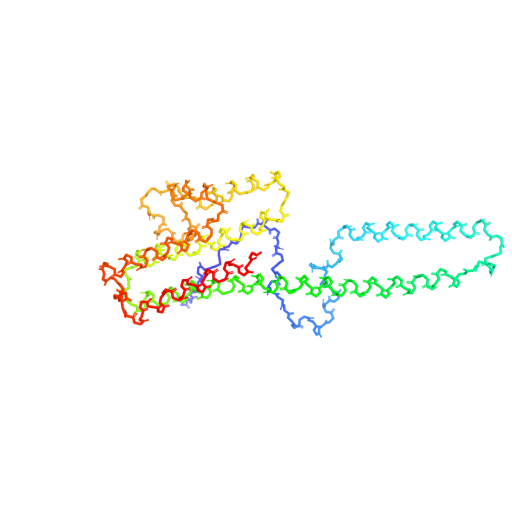 1
ATOM 883 C CA . CYS A 1 113 ? 4.990 -2.027 -1.052 1.00 94.69 113 CYS A CA 1
ATOM 884 C C . CYS A 1 113 ? 4.024 -3.181 -0.723 1.00 94.69 113 CYS A C 1
ATOM 886 O O . CYS A 1 113 ? 3.150 -3.045 0.130 1.00 94.69 113 CYS A O 1
ATOM 888 N N . THR A 1 114 ? 4.245 -4.359 -1.314 1.00 94.19 114 THR A N 1
ATOM 889 C CA . THR A 1 114 ? 3.437 -5.558 -1.037 1.00 94.19 114 THR A CA 1
ATOM 890 C C . THR A 1 114 ? 3.525 -5.969 0.435 1.00 94.19 114 THR A C 1
ATOM 892 O O . THR A 1 114 ? 2.499 -6.210 1.068 1.00 94.19 114 THR A O 1
ATOM 895 N N . ASN A 1 115 ? 4.731 -5.999 1.011 1.00 95.56 115 ASN A N 1
ATOM 896 C CA . ASN A 1 115 ? 4.904 -6.320 2.429 1.00 95.56 115 ASN A CA 1
ATOM 897 C C . ASN A 1 115 ? 4.253 -5.288 3.349 1.00 95.56 115 ASN A C 1
ATOM 899 O O . ASN A 1 115 ? 3.667 -5.684 4.348 1.00 95.56 115 ASN A O 1
ATOM 903 N N . GLY A 1 116 ? 4.286 -3.999 3.006 1.00 96.19 116 GLY A N 1
ATOM 904 C CA . GLY A 1 116 ? 3.611 -2.966 3.790 1.00 96.19 116 GLY A CA 1
ATOM 905 C C . GLY A 1 116 ? 2.094 -3.187 3.883 1.00 96.19 116 GLY A C 1
ATOM 906 O O . GLY A 1 116 ? 1.519 -3.059 4.964 1.00 96.19 116 GLY A O 1
ATOM 907 N N . PHE A 1 117 ? 1.444 -3.618 2.793 1.00 96.31 117 PHE A N 1
ATOM 908 C CA . PHE A 1 117 ? 0.034 -4.031 2.843 1.00 96.31 117 PHE A CA 1
ATOM 909 C C . PHE A 1 117 ? -0.188 -5.313 3.640 1.00 96.31 117 PHE A C 1
ATOM 911 O O . PHE A 1 117 ? -1.156 -5.392 4.394 1.00 96.31 117 PHE A O 1
ATOM 918 N N . LEU A 1 118 ? 0.682 -6.315 3.492 1.00 96.12 118 LEU A N 1
ATOM 919 C CA . LEU A 1 118 ? 0.570 -7.556 4.263 1.00 96.12 118 LEU A CA 1
ATOM 920 C C . LEU A 1 118 ? 0.699 -7.288 5.768 1.00 96.12 118 LEU A C 1
ATOM 922 O O . LEU A 1 118 ? -0.117 -7.786 6.539 1.00 96.12 118 LEU A O 1
ATOM 926 N N . GLU A 1 119 ? 1.651 -6.446 6.175 1.00 96.94 119 GLU A N 1
ATOM 927 C CA . GLU A 1 119 ? 1.809 -5.980 7.556 1.00 96.94 119 GLU A CA 1
ATOM 928 C C . GLU A 1 119 ? 0.551 -5.260 8.055 1.00 96.94 119 GLU A C 1
ATOM 930 O O . GLU A 1 119 ? 0.067 -5.548 9.153 1.00 96.94 119 GLU A O 1
ATOM 935 N N . LEU A 1 120 ? -0.028 -4.374 7.234 1.00 97.56 120 LEU A N 1
ATOM 936 C CA . LEU A 1 120 ? -1.289 -3.707 7.548 1.00 97.56 120 LEU A CA 1
ATOM 937 C C . LEU A 1 120 ? -2.423 -4.726 7.744 1.00 97.56 120 LEU A C 1
ATOM 939 O O . LEU A 1 120 ? -3.100 -4.698 8.770 1.00 97.56 120 LEU A O 1
ATOM 943 N N . PHE A 1 121 ? -2.625 -5.661 6.815 1.00 96.88 121 PHE A N 1
ATOM 944 C CA . PHE A 1 121 ? -3.683 -6.671 6.915 1.00 96.88 121 PHE A CA 1
ATOM 945 C C . PHE A 1 121 ? -3.501 -7.605 8.112 1.00 96.88 121 PHE A C 1
ATOM 947 O O . PHE A 1 121 ? -4.479 -7.925 8.799 1.00 96.88 121 PHE A O 1
ATOM 954 N N . ASP A 1 122 ? -2.268 -8.006 8.415 1.00 97.38 122 ASP A N 1
ATOM 955 C CA . ASP A 1 122 ? -1.973 -8.814 9.593 1.00 97.38 122 ASP A CA 1
ATOM 956 C C . ASP A 1 122 ? -2.223 -8.051 10.894 1.00 97.38 122 ASP A C 1
ATOM 958 O O . ASP A 1 122 ? -2.741 -8.644 11.848 1.00 97.38 122 ASP A O 1
ATOM 962 N N . ALA A 1 123 ? -1.948 -6.746 10.938 1.00 97.75 123 ALA A N 1
ATOM 963 C CA . ALA A 1 123 ? -2.296 -5.903 12.075 1.00 97.75 123 ALA A CA 1
ATOM 964 C C . ALA A 1 123 ? -3.820 -5.809 12.259 1.00 97.75 123 ALA A C 1
ATOM 966 O O . ALA A 1 123 ? -4.322 -6.026 13.364 1.00 97.75 123 ALA A O 1
ATOM 967 N N . ILE A 1 124 ? -4.581 -5.592 11.179 1.00 97.25 124 ILE A N 1
ATOM 968 C CA . ILE A 1 124 ? -6.056 -5.561 11.213 1.00 97.25 124 ILE A CA 1
ATOM 969 C C . ILE A 1 124 ? -6.614 -6.892 11.730 1.00 97.25 124 ILE A C 1
ATOM 971 O O . ILE A 1 124 ? -7.455 -6.919 12.633 1.00 97.25 124 ILE A O 1
ATOM 975 N N . ARG A 1 125 ? -6.120 -8.016 11.200 1.00 97.19 125 ARG A N 1
ATOM 976 C CA . ARG A 1 125 ? -6.531 -9.361 11.620 1.00 97.19 125 ARG A CA 1
ATOM 977 C C . ARG A 1 125 ? -6.162 -9.635 13.077 1.00 97.19 125 ARG A C 1
ATOM 979 O O . ARG A 1 125 ? -6.973 -10.182 13.823 1.00 97.19 125 ARG A O 1
ATOM 986 N N . SER A 1 126 ? -4.962 -9.247 13.499 1.00 97.25 126 SER A N 1
ATOM 987 C CA . SER A 1 126 ? -4.496 -9.410 14.880 1.00 97.25 126 SER A CA 1
ATOM 988 C C . SER A 1 126 ? -5.330 -8.589 15.856 1.00 97.25 126 SER A C 1
ATOM 990 O O . SER A 1 126 ? -5.728 -9.105 16.902 1.00 97.25 126 SER A O 1
ATOM 992 N N . LEU A 1 127 ? -5.671 -7.352 15.489 1.00 97.25 127 LEU A N 1
ATOM 993 C CA . LEU A 1 127 ? -6.541 -6.490 16.279 1.00 97.25 127 LEU A CA 1
ATOM 994 C C . LEU A 1 127 ? -7.948 -7.088 16.388 1.00 97.25 127 LEU A C 1
ATOM 996 O O . LEU A 1 127 ? -8.488 -7.184 17.488 1.00 97.25 127 LEU A O 1
ATOM 1000 N N . HIS A 1 128 ? -8.507 -7.580 15.278 1.00 96.44 128 HIS A N 1
ATOM 1001 C CA . HIS A 1 128 ? -9.799 -8.266 15.264 1.00 96.44 128 HIS A CA 1
ATOM 1002 C C . HIS A 1 128 ? -9.837 -9.449 16.241 1.00 96.44 128 HIS A C 1
ATOM 1004 O O . HIS A 1 128 ? -10.757 -9.562 17.057 1.00 96.44 128 HIS A O 1
ATOM 1010 N N . MET A 1 129 ? -8.835 -10.331 16.173 1.00 96.88 129 MET A N 1
ATOM 1011 C CA . MET A 1 129 ? -8.745 -11.496 17.055 1.00 96.88 129 MET A CA 1
ATOM 1012 C C . MET A 1 129 ? -8.609 -11.074 18.521 1.00 96.88 129 MET A C 1
ATOM 1014 O O . MET A 1 129 ? -9.295 -11.627 19.380 1.00 96.88 129 MET A O 1
ATOM 1018 N N . GLN A 1 130 ? -7.776 -10.070 18.810 1.00 96.62 130 GLN A N 1
ATOM 1019 C CA . GLN A 1 130 ? -7.528 -9.598 20.171 1.00 96.62 130 GLN A CA 1
ATOM 1020 C C . GLN A 1 130 ? -8.772 -8.960 20.804 1.00 96.62 130 GLN A C 1
ATOM 1022 O O . GLN A 1 130 ? -9.072 -9.243 21.962 1.00 96.62 130 GLN A O 1
ATOM 1027 N N . LEU A 1 131 ? -9.518 -8.140 20.056 1.00 96.69 131 LEU A N 1
ATOM 1028 C CA . LEU A 1 131 ? -10.743 -7.510 20.556 1.00 96.69 131 LEU A CA 1
ATOM 1029 C C . LEU A 1 131 ? -11.841 -8.545 20.844 1.00 96.69 131 LEU A C 1
ATOM 1031 O O . LEU A 1 131 ? -12.493 -8.471 21.885 1.00 96.69 131 LEU A O 1
ATOM 1035 N N . ASN A 1 132 ? -12.006 -9.555 19.982 1.00 95.94 132 ASN A N 1
ATOM 1036 C CA . ASN A 1 132 ? -12.951 -10.643 20.256 1.00 95.94 132 ASN A CA 1
ATOM 1037 C C . ASN A 1 132 ? -12.524 -11.495 21.454 1.00 95.94 132 ASN A C 1
ATOM 1039 O O . ASN A 1 132 ? -13.368 -11.863 22.266 1.00 95.94 132 ASN A O 1
ATOM 1043 N N . ALA A 1 133 ? -11.228 -11.792 21.592 1.00 95.94 133 ALA A N 1
ATOM 1044 C CA . ALA A 1 133 ? -10.714 -12.574 22.716 1.00 95.94 133 ALA A CA 1
ATOM 1045 C C . ALA A 1 133 ? -10.941 -11.881 24.070 1.00 95.94 133 ALA A C 1
ATOM 1047 O O . ALA A 1 133 ? -11.093 -12.552 25.087 1.00 95.94 133 ALA A O 1
ATOM 1048 N N . LEU A 1 134 ? -10.989 -10.546 24.080 1.00 95.62 134 LEU A N 1
ATOM 1049 C CA . LEU A 1 134 ? -11.286 -9.741 25.266 1.00 95.62 134 LEU A CA 1
ATOM 1050 C C . LEU A 1 134 ? -12.785 -9.570 25.539 1.00 95.62 134 LEU A C 1
ATOM 1052 O O . LEU A 1 134 ? -13.145 -8.998 26.562 1.00 95.62 134 LEU A O 1
ATOM 1056 N N . GLY A 1 135 ? -13.657 -10.070 24.661 1.00 95.19 135 GLY A N 1
ATOM 1057 C CA . GLY A 1 135 ? -15.105 -9.953 24.827 1.00 95.19 135 GLY A CA 1
ATOM 1058 C C . GLY A 1 135 ? -15.647 -8.543 24.578 1.00 95.19 135 GLY A C 1
ATOM 1059 O O . GLY A 1 135 ? -16.713 -8.209 25.091 1.00 95.19 135 GLY A O 1
ATOM 1060 N N . VAL A 1 136 ? -14.937 -7.722 23.795 1.00 96.75 136 VAL A N 1
ATOM 1061 C CA . VAL A 1 136 ? -15.365 -6.356 23.453 1.00 96.75 136 VAL A CA 1
ATOM 1062 C C . VAL A 1 136 ? -16.737 -6.389 22.759 1.00 96.75 136 VAL A C 1
ATOM 1064 O O . VAL A 1 136 ? -16.969 -7.257 21.907 1.00 96.75 136 VAL A O 1
ATOM 1067 N N . PRO A 1 137 ? -17.658 -5.451 23.064 1.00 95.38 137 PRO A N 1
ATOM 1068 C CA . PRO A 1 137 ? -18.965 -5.394 22.417 1.00 95.38 137 PRO A CA 1
ATOM 1069 C C . PRO A 1 137 ? -18.863 -5.382 20.886 1.00 95.38 137 PRO A C 1
ATOM 1071 O O . PRO A 1 137 ? -18.071 -4.643 20.300 1.00 95.38 137 PRO A O 1
ATOM 1074 N N . LYS A 1 138 ? -19.709 -6.171 20.211 1.00 91.44 138 LYS A N 1
ATOM 1075 C CA . LYS A 1 138 ? -19.645 -6.358 18.746 1.00 91.44 138 LYS A CA 1
ATOM 1076 C C . LYS A 1 138 ? -19.711 -5.046 17.961 1.00 91.44 138 LYS A C 1
ATOM 1078 O O . LYS A 1 138 ? -19.076 -4.933 16.919 1.00 91.44 138 LYS A O 1
ATOM 1083 N N . GLU A 1 139 ? -20.467 -4.064 18.444 1.00 91.00 139 GLU A N 1
ATOM 1084 C CA . GLU A 1 139 ? -20.586 -2.741 17.816 1.00 91.00 139 GLU A CA 1
ATOM 1085 C C . GLU A 1 139 ? -19.250 -1.991 17.806 1.00 91.00 139 GLU A C 1
ATOM 1087 O O . GLU A 1 139 ? -18.845 -1.445 16.782 1.00 91.00 139 GLU A O 1
ATOM 1092 N N . ARG A 1 140 ? -18.516 -2.052 18.919 1.00 93.19 140 ARG A N 1
ATOM 1093 C CA . ARG A 1 140 ? -17.194 -1.441 19.084 1.00 93.19 140 ARG A CA 1
ATOM 1094 C C . ARG A 1 140 ? -16.147 -2.134 18.224 1.00 93.19 140 ARG A C 1
ATOM 1096 O O . ARG A 1 140 ? -15.363 -1.460 17.559 1.00 93.19 140 ARG A O 1
ATOM 1103 N N . VAL A 1 141 ? -16.186 -3.468 18.171 1.00 94.25 141 VAL A N 1
ATOM 1104 C CA . VAL A 1 141 ? -15.336 -4.262 17.270 1.00 94.25 141 VAL A CA 1
ATOM 1105 C C . VAL A 1 141 ? -15.592 -3.877 15.813 1.00 94.25 141 VAL A C 1
ATOM 1107 O O . VAL A 1 141 ? -14.645 -3.587 15.088 1.00 94.25 141 VAL A O 1
ATOM 1110 N N . ARG A 1 142 ? -16.859 -3.809 15.384 1.00 91.00 142 ARG A N 1
ATOM 1111 C CA . ARG A 1 142 ? -17.218 -3.418 14.011 1.00 91.00 142 ARG A CA 1
ATOM 1112 C C . ARG A 1 142 ? -16.742 -2.014 13.668 1.00 91.00 142 ARG A C 1
ATOM 1114 O O . ARG A 1 142 ? -16.155 -1.835 12.608 1.00 91.00 142 ARG A O 1
ATOM 1121 N N . LEU A 1 143 ? -16.960 -1.045 14.557 1.00 92.38 143 LEU A N 1
ATOM 1122 C CA . LEU A 1 143 ? -16.508 0.329 14.349 1.00 92.38 143 LEU A CA 1
ATOM 1123 C C . LEU A 1 143 ? -14.985 0.399 14.180 1.00 92.38 143 LEU A C 1
ATOM 1125 O O . LEU A 1 143 ? -14.501 1.020 13.237 1.00 92.38 143 LEU A O 1
ATOM 1129 N N . CYS A 1 144 ? -14.246 -0.282 15.057 1.00 94.94 144 CYS A N 1
ATOM 1130 C CA . CYS A 1 144 ? -12.790 -0.347 15.004 1.00 94.94 144 CYS A CA 1
ATOM 1131 C C . CYS A 1 144 ? -12.299 -0.954 13.679 1.00 94.94 144 CYS A C 1
ATOM 1133 O O . CYS A 1 144 ? -11.500 -0.346 12.969 1.00 94.94 144 CYS A O 1
ATOM 1135 N N . LEU A 1 145 ? -12.839 -2.113 13.293 1.00 94.50 145 LEU A N 1
ATOM 1136 C CA . LEU A 1 145 ? -12.446 -2.787 12.055 1.00 94.50 145 LEU A CA 1
ATOM 1137 C C . LEU A 1 145 ? -12.829 -2.010 10.806 1.00 94.50 145 LEU A C 1
ATOM 1139 O O . LEU A 1 145 ? -12.122 -2.085 9.808 1.00 94.50 145 LEU A O 1
ATOM 1143 N N . ARG A 1 146 ? -13.940 -1.278 10.833 1.00 92.50 146 ARG A N 1
ATOM 1144 C CA . ARG A 1 146 ? -14.346 -0.445 9.706 1.00 92.50 146 ARG A CA 1
ATOM 1145 C C . ARG A 1 146 ? -13.299 0.620 9.424 1.00 92.50 146 ARG A C 1
ATOM 1147 O O . ARG A 1 146 ? -12.874 0.744 8.284 1.00 92.50 146 ARG A O 1
ATOM 1154 N N . TYR A 1 147 ? -12.824 1.326 10.451 1.00 95.62 147 TYR A N 1
ATOM 1155 C CA . TYR A 1 147 ? -11.738 2.293 10.279 1.00 95.62 147 TYR A CA 1
ATOM 1156 C C . TYR A 1 147 ? -10.454 1.636 9.772 1.00 95.62 147 TYR A C 1
ATOM 1158 O O . TYR A 1 147 ? -9.815 2.168 8.868 1.00 95.62 147 TYR A O 1
ATOM 1166 N N . CYS A 1 148 ? -10.115 0.454 10.287 1.00 95.81 148 CYS A N 1
ATOM 1167 C CA . CYS A 1 148 ? -8.987 -0.334 9.801 1.00 95.81 148 CYS A CA 1
ATOM 1168 C C . CYS A 1 148 ? -9.090 -0.677 8.303 1.00 95.81 148 CYS A C 1
ATOM 1170 O O . CYS A 1 148 ? -8.137 -0.478 7.555 1.00 95.81 148 CYS A O 1
ATOM 1172 N N . VAL A 1 149 ? -10.239 -1.185 7.851 1.00 93.75 149 VAL A N 1
ATOM 1173 C CA . VAL A 1 149 ? -10.447 -1.596 6.453 1.00 93.75 149 VAL A CA 1
ATOM 1174 C C . VAL A 1 149 ? -10.536 -0.384 5.530 1.00 93.75 149 VAL A C 1
ATOM 1176 O O . VAL A 1 149 ? -9.938 -0.386 4.457 1.00 93.75 149 VAL A O 1
ATOM 1179 N N . VAL A 1 150 ? -11.224 0.679 5.952 1.00 93.88 150 VAL A N 1
ATOM 1180 C CA . VAL A 1 150 ? -11.274 1.920 5.175 1.00 93.88 150 VAL A CA 1
ATOM 1181 C C . VAL A 1 150 ? -9.879 2.533 5.044 1.00 93.88 150 VAL A C 1
ATOM 1183 O O . VAL A 1 150 ? -9.540 3.012 3.970 1.00 93.88 150 VAL A O 1
ATOM 1186 N N . SER A 1 151 ? -9.030 2.447 6.075 1.00 95.69 151 SER A N 1
ATOM 1187 C CA . SER A 1 151 ? -7.635 2.899 5.990 1.00 95.69 151 SER A CA 1
ATOM 1188 C C . SER A 1 151 ? -6.870 2.182 4.875 1.00 95.69 151 SER A C 1
ATOM 1190 O O . SER A 1 151 ? -6.170 2.834 4.101 1.00 95.69 151 SER A O 1
ATOM 1192 N N . ALA A 1 152 ? -7.061 0.867 4.728 1.00 95.00 152 ALA A N 1
ATOM 1193 C CA . ALA A 1 152 ? -6.456 0.109 3.637 1.00 95.00 152 ALA A CA 1
ATOM 1194 C C . ALA A 1 152 ? -6.984 0.533 2.255 1.00 95.00 152 ALA A C 1
ATOM 1196 O O . ALA A 1 152 ? -6.190 0.681 1.330 1.00 95.00 152 ALA A O 1
ATOM 1197 N N . HIS A 1 153 ? -8.289 0.793 2.122 1.00 92.44 153 HIS A N 1
ATOM 1198 C CA . HIS A 1 153 ? -8.859 1.335 0.882 1.00 92.44 153 HIS A CA 1
ATOM 1199 C C . HIS A 1 153 ? -8.325 2.732 0.552 1.00 92.44 153 HIS A C 1
ATOM 1201 O O . HIS A 1 153 ? -7.995 3.008 -0.597 1.00 92.44 153 HIS A O 1
ATOM 1207 N N . CYS A 1 154 ? -8.205 3.616 1.545 1.00 93.31 154 CYS A N 1
ATOM 1208 C CA . CYS A 1 154 ? -7.599 4.930 1.349 1.00 93.31 154 CYS A CA 1
ATOM 1209 C C . CYS A 1 154 ? -6.142 4.808 0.879 1.00 93.31 154 CYS A C 1
ATOM 1211 O O . CYS A 1 154 ? -5.735 5.542 -0.015 1.00 93.31 154 CYS A O 1
ATOM 1213 N N . LEU A 1 155 ? -5.379 3.862 1.435 1.00 94.62 155 LEU A N 1
ATOM 1214 C CA . LEU A 1 155 ? -3.991 3.627 1.039 1.00 94.62 155 LEU A CA 1
ATOM 1215 C C . LEU A 1 155 ? -3.864 3.097 -0.398 1.00 94.62 155 LEU A C 1
ATOM 1217 O O . LEU A 1 155 ? -2.997 3.549 -1.141 1.00 94.62 155 LEU A O 1
ATOM 1221 N N . ASP A 1 156 ? -4.730 2.165 -0.796 1.00 92.62 156 ASP A N 1
ATOM 1222 C CA . ASP A 1 156 ? -4.787 1.656 -2.171 1.00 92.62 156 ASP A CA 1
ATOM 1223 C C . ASP A 1 156 ? -5.134 2.775 -3.168 1.00 92.62 156 ASP A C 1
ATOM 1225 O O . ASP A 1 156 ? -4.438 2.987 -4.164 1.00 92.62 156 ASP A O 1
ATOM 1229 N N . ASN A 1 157 ? -6.136 3.590 -2.832 1.00 91.94 157 ASN A N 1
ATOM 1230 C CA . ASN A 1 157 ? -6.525 4.745 -3.636 1.00 91.94 157 ASN A CA 1
ATOM 1231 C C . ASN A 1 157 ? -5.390 5.767 -3.782 1.00 91.94 157 ASN A C 1
ATOM 1233 O O . ASN A 1 157 ? -5.193 6.297 -4.876 1.00 91.94 157 ASN A O 1
ATOM 1237 N N . ASP A 1 158 ? -4.624 6.023 -2.718 1.00 90.69 158 ASP A N 1
ATOM 1238 C CA . ASP A 1 158 ? -3.460 6.913 -2.759 1.00 90.69 158 ASP A CA 1
ATOM 1239 C C . ASP A 1 158 ? -2.377 6.403 -3.722 1.00 90.69 158 ASP A C 1
ATOM 1241 O O . ASP A 1 158 ? -1.788 7.197 -4.460 1.00 90.69 158 ASP A O 1
ATOM 1245 N N . LEU A 1 159 ? -2.126 5.089 -3.759 1.00 91.06 159 LEU A N 1
ATOM 1246 C CA . LEU A 1 159 ? -1.157 4.493 -4.683 1.00 91.06 159 LEU A CA 1
ATOM 1247 C C . LEU A 1 159 ? -1.604 4.586 -6.138 1.00 91.06 159 LEU A C 1
ATOM 1249 O O . LEU A 1 159 ? -0.807 4.945 -7.008 1.00 91.06 159 LEU A O 1
ATOM 1253 N N . ILE A 1 160 ? -2.875 4.284 -6.404 1.00 90.81 160 ILE A N 1
ATOM 1254 C CA . ILE A 1 160 ? -3.448 4.400 -7.746 1.00 90.81 160 ILE A CA 1
ATOM 1255 C C . ILE A 1 160 ? -3.378 5.863 -8.203 1.00 90.81 160 ILE A C 1
ATOM 1257 O O . ILE A 1 160 ? -2.887 6.154 -9.295 1.00 90.81 160 ILE A O 1
ATOM 1261 N N . ALA A 1 161 ? -3.772 6.793 -7.332 1.00 90.38 161 ALA A N 1
ATOM 1262 C CA . ALA A 1 161 ? -3.707 8.227 -7.576 1.00 90.38 161 ALA A CA 1
ATOM 1263 C C . ALA A 1 161 ? -2.275 8.731 -7.828 1.00 90.38 161 ALA A C 1
ATOM 1265 O O . ALA A 1 161 ? -2.082 9.646 -8.628 1.00 90.38 161 ALA A O 1
ATOM 1266 N N . ALA A 1 162 ? -1.263 8.145 -7.180 1.00 88.69 162 ALA A N 1
ATOM 1267 C CA . ALA A 1 162 ? 0.142 8.502 -7.388 1.00 88.69 162 ALA A CA 1
ATOM 1268 C C . ALA A 1 162 ? 0.674 8.098 -8.775 1.00 88.69 162 ALA A C 1
ATOM 1270 O O . ALA A 1 162 ? 1.627 8.705 -9.264 1.00 88.69 162 ALA A O 1
ATOM 1271 N N . ALA A 1 163 ? 0.061 7.099 -9.419 1.00 87.50 163 ALA A N 1
ATOM 1272 C CA . ALA A 1 163 ? 0.404 6.667 -10.773 1.00 87.50 163 ALA A CA 1
ATOM 1273 C C . ALA A 1 163 ? -0.355 7.434 -11.876 1.00 87.50 163 ALA A C 1
ATOM 1275 O O . ALA A 1 163 ? -0.063 7.249 -13.061 1.00 87.50 163 ALA A O 1
ATOM 1276 N N . MET A 1 164 ? -1.325 8.276 -11.507 1.00 90.38 164 MET A N 1
ATOM 1277 C CA . MET A 1 164 ? -2.177 9.024 -12.435 1.00 90.38 164 MET A CA 1
ATOM 1278 C C . MET A 1 164 ? -1.609 10.400 -12.799 1.00 90.38 164 MET A C 1
ATOM 1280 O O . MET A 1 164 ? -0.742 10.955 -12.120 1.00 90.38 164 MET A O 1
ATOM 1284 N N . SER A 1 165 ? -2.131 10.972 -13.889 1.00 89.88 165 SER A N 1
ATOM 1285 C CA . SER A 1 165 ? -1.868 12.368 -14.234 1.00 89.88 165 SER A CA 1
ATOM 1286 C C . SER A 1 165 ? -2.485 13.309 -13.176 1.00 89.88 165 SER A C 1
ATOM 1288 O O . SER A 1 165 ? -3.479 12.945 -12.539 1.00 89.88 165 SER A O 1
ATOM 1290 N N . PRO A 1 166 ? -1.945 14.528 -12.971 1.00 88.19 166 PRO A N 1
ATOM 1291 C CA . PRO A 1 166 ? -2.514 15.477 -12.010 1.00 88.19 166 PRO A CA 1
ATOM 1292 C C . PRO A 1 166 ? -3.978 15.849 -12.293 1.00 88.19 166 PRO A C 1
ATOM 1294 O O . PRO A 1 166 ? -4.725 16.103 -11.351 1.00 88.19 166 PRO A O 1
ATOM 1297 N N . GLU A 1 167 ? -4.380 15.871 -13.568 1.00 87.81 167 GLU A N 1
ATOM 1298 C CA . GLU A 1 167 ? -5.744 16.201 -14.001 1.00 87.81 167 GLU A CA 1
ATOM 1299 C C . GLU A 1 167 ? -6.729 15.079 -13.641 1.00 87.81 167 GLU A C 1
ATOM 1301 O O . GLU A 1 167 ? -7.782 15.340 -13.058 1.00 87.81 167 GLU A O 1
ATOM 1306 N N . ASP A 1 168 ? -6.349 13.822 -13.889 1.00 91.12 168 ASP A N 1
ATOM 1307 C CA . ASP A 1 168 ? -7.193 12.655 -13.597 1.00 91.12 168 ASP A CA 1
ATOM 1308 C C . ASP A 1 168 ? -7.264 12.348 -12.096 1.00 91.12 168 ASP A C 1
ATOM 1310 O O . ASP A 1 168 ? -8.269 11.835 -11.600 1.00 91.12 168 ASP A O 1
ATOM 1314 N N . ARG A 1 169 ? -6.207 12.689 -11.347 1.00 89.19 169 ARG A N 1
ATOM 1315 C CA . ARG A 1 169 ? -6.078 12.372 -9.920 1.00 89.19 169 ARG A CA 1
ATOM 1316 C C . ARG A 1 169 ? -7.219 12.941 -9.080 1.00 89.19 169 ARG A C 1
ATOM 1318 O O . ARG A 1 169 ? -7.757 12.234 -8.229 1.00 89.19 169 ARG A O 1
ATOM 1325 N N . ALA A 1 170 ? -7.578 14.207 -9.286 1.00 86.81 170 ALA A N 1
ATOM 1326 C CA . ALA A 1 170 ? -8.617 14.859 -8.488 1.00 86.81 170 ALA A CA 1
ATOM 1327 C C . ALA A 1 170 ? -9.998 14.234 -8.740 1.00 86.81 170 ALA A C 1
ATOM 1329 O O . ALA A 1 170 ? -10.717 13.920 -7.790 1.00 86.81 170 ALA A O 1
ATOM 1330 N N . ALA A 1 171 ? -10.330 13.990 -10.012 1.00 88.94 171 ALA A N 1
ATOM 1331 C CA . ALA A 1 171 ? -11.579 13.345 -10.402 1.00 88.94 171 ALA A CA 1
ATOM 1332 C C . ALA A 1 171 ? -11.658 11.899 -9.884 1.00 88.94 171 ALA A C 1
ATOM 1334 O O . ALA A 1 171 ? -12.695 11.482 -9.367 1.00 88.94 171 ALA A O 1
ATOM 1335 N N . PHE A 1 172 ? -10.549 11.154 -9.960 1.00 90.88 172 PHE A N 1
ATOM 1336 C CA . PHE A 1 172 ? -10.459 9.800 -9.422 1.00 90.88 172 PHE A CA 1
ATOM 1337 C C . PHE A 1 172 ? -10.709 9.775 -7.913 1.00 90.88 172 PHE A C 1
ATOM 1339 O O . PHE A 1 172 ? -11.594 9.054 -7.457 1.00 90.88 172 PHE A O 1
ATOM 1346 N N . LEU A 1 173 ? -9.986 10.591 -7.140 1.00 87.62 173 LEU A N 1
ATOM 1347 C CA . LEU A 1 173 ? -10.144 10.635 -5.685 1.00 87.62 173 LEU A CA 1
ATOM 1348 C C . LEU A 1 173 ? -11.569 11.029 -5.282 1.00 87.62 173 LEU A C 1
ATOM 1350 O O . LEU A 1 173 ? -12.127 10.433 -4.365 1.00 87.62 173 LEU A O 1
ATOM 1354 N N . GLN A 1 174 ? -12.187 11.982 -5.987 1.00 87.62 174 GLN A N 1
ATOM 1355 C CA . GLN A 1 174 ? -13.573 12.369 -5.727 1.00 87.62 174 GLN A CA 1
ATOM 1356 C C . GLN A 1 174 ? -14.551 11.201 -5.928 1.00 87.62 174 GLN A C 1
ATOM 1358 O O . GLN A 1 174 ? -15.380 10.952 -5.054 1.00 87.62 174 GLN A O 1
ATOM 1363 N N . ASN A 1 175 ? -14.412 10.448 -7.022 1.00 89.00 175 ASN A N 1
ATOM 1364 C CA . ASN A 1 175 ? -15.233 9.265 -7.293 1.00 89.00 175 ASN A CA 1
ATOM 1365 C C . ASN A 1 175 ? -15.014 8.159 -6.239 1.00 89.00 175 ASN A C 1
ATOM 1367 O O . ASN A 1 175 ? -15.959 7.535 -5.754 1.00 89.00 175 ASN A O 1
ATOM 1371 N N . GLN A 1 176 ? -13.769 7.958 -5.799 1.00 87.75 176 GLN A N 1
ATOM 1372 C CA . GLN A 1 176 ? -13.475 6.990 -4.739 1.00 87.75 176 GLN A CA 1
ATOM 1373 C C . GLN A 1 176 ? -14.119 7.374 -3.400 1.00 87.75 176 GLN A C 1
ATOM 1375 O O . GLN A 1 176 ? -14.665 6.514 -2.706 1.00 87.75 176 GLN A O 1
ATOM 1380 N N . TRP A 1 177 ? -14.134 8.664 -3.051 1.00 87.19 177 TRP A N 1
ATOM 1381 C CA . TRP A 1 177 ? -14.840 9.138 -1.859 1.00 87.19 177 TRP A CA 1
ATOM 1382 C C . TRP A 1 177 ? -16.350 8.913 -1.930 1.00 87.19 177 TRP A C 1
ATOM 1384 O O . TRP A 1 177 ? -16.968 8.675 -0.896 1.00 87.19 177 TRP A O 1
ATOM 1394 N N . GLU A 1 178 ? -16.947 8.989 -3.118 1.00 85.06 178 GLU A N 1
ATOM 1395 C CA . GLU A 1 178 ? -18.365 8.681 -3.329 1.00 85.06 178 GLU A CA 1
ATOM 1396 C C . GLU A 1 178 ? -18.638 7.179 -3.224 1.00 85.06 178 GLU A C 1
ATOM 1398 O O . GLU A 1 178 ? -19.618 6.785 -2.603 1.00 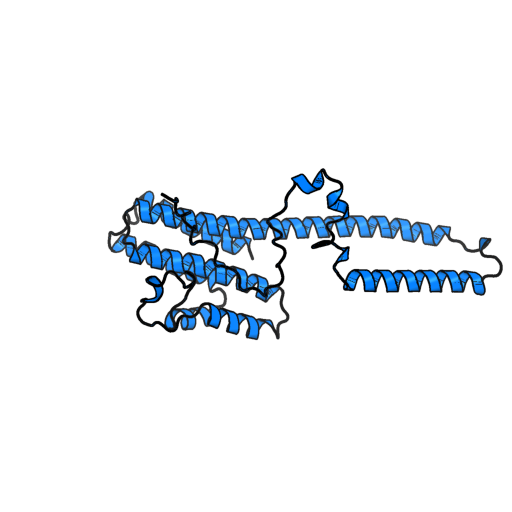85.06 178 GLU A O 1
ATOM 1403 N N . THR A 1 179 ? -17.728 6.345 -3.730 1.00 83.69 179 THR A N 1
ATOM 1404 C CA . THR A 1 179 ? -17.838 4.878 -3.669 1.00 83.69 179 THR A CA 1
ATOM 1405 C C . THR A 1 179 ? -17.791 4.345 -2.232 1.00 83.69 179 THR A C 1
ATOM 1407 O O . THR A 1 179 ? -18.468 3.374 -1.899 1.00 83.69 179 THR A O 1
ATOM 1410 N N . ILE A 1 180 ? -16.995 4.981 -1.368 1.00 83.69 180 ILE A N 1
ATOM 1411 C CA . ILE A 1 180 ? -16.829 4.593 0.043 1.00 83.69 180 ILE A CA 1
ATOM 1412 C C . ILE A 1 180 ? -17.889 5.264 0.941 1.00 83.69 180 ILE A C 1
ATOM 1414 O O . ILE A 1 180 ? -18.093 4.849 2.083 1.00 83.69 180 ILE A O 1
ATOM 1418 N N . ALA A 1 181 ? -18.590 6.296 0.466 1.00 82.38 181 ALA A N 1
ATOM 1419 C CA . ALA A 1 181 ? -19.610 6.982 1.254 1.00 82.38 181 ALA A CA 1
ATOM 1420 C C . ALA A 1 181 ? -20.887 6.144 1.412 1.00 82.38 181 ALA A C 1
ATOM 1422 O O . ALA A 1 181 ? -21.305 5.428 0.505 1.00 82.38 181 ALA A O 1
ATOM 1423 N N . THR A 1 182 ? -21.547 6.285 2.560 1.00 77.50 182 THR A N 1
ATOM 1424 C CA . THR A 1 182 ? -22.920 5.812 2.763 1.00 77.50 182 THR A CA 1
ATOM 1425 C C . THR A 1 182 ? -23.832 6.973 3.143 1.00 77.50 182 THR A C 1
ATOM 1427 O O . THR A 1 182 ? -23.453 7.820 3.951 1.00 77.50 182 THR A O 1
ATOM 1430 N N . ASP A 1 183 ? -25.054 6.974 2.607 1.00 69.12 183 ASP A N 1
ATOM 1431 C CA . ASP A 1 183 ? -26.088 7.976 2.917 1.00 69.12 183 ASP A CA 1
ATOM 1432 C C . ASP A 1 183 ? -26.783 7.730 4.268 1.00 69.12 183 ASP A C 1
ATOM 1434 O O . ASP A 1 183 ? -27.638 8.500 4.691 1.00 69.12 183 ASP A O 1
ATOM 1438 N N . ALA A 1 184 ? -26.458 6.630 4.948 1.00 64.81 184 ALA A N 1
ATOM 1439 C CA . ALA A 1 184 ? -27.064 6.301 6.232 1.00 64.81 184 ALA A CA 1
ATOM 1440 C C . ALA A 1 184 ? -26.425 7.110 7.372 1.00 64.81 184 ALA A C 1
ATOM 1442 O O . ALA A 1 184 ? -25.230 6.971 7.641 1.00 64.81 184 ALA A O 1
ATOM 1443 N N . GLU A 1 185 ? -27.233 7.900 8.078 1.00 63.34 185 GLU A N 1
ATOM 1444 C CA . GLU A 1 185 ? -26.796 8.746 9.199 1.00 63.34 185 GLU A CA 1
ATOM 1445 C C . GLU A 1 185 ? -26.678 7.971 10.527 1.00 63.34 185 GLU A C 1
ATOM 1447 O O . GLU A 1 185 ? -25.937 8.357 11.428 1.00 63.34 185 GLU A O 1
ATOM 1452 N N . ASP A 1 186 ? -27.376 6.844 10.643 1.00 60.78 186 ASP A N 1
ATOM 1453 C CA . ASP A 1 186 ? -27.667 6.128 11.889 1.00 60.78 186 ASP A CA 1
ATOM 1454 C C . ASP A 1 186 ? -26.809 4.863 12.093 1.00 60.78 186 ASP A C 1
ATOM 1456 O O . ASP A 1 186 ? -27.025 4.091 13.027 1.00 60.78 186 ASP A O 1
ATOM 1460 N N . GLY A 1 187 ? -25.837 4.597 11.212 1.00 57.50 187 GLY A N 1
ATOM 1461 C CA . GLY A 1 187 ? -25.020 3.377 11.287 1.00 57.50 187 GLY A CA 1
ATOM 1462 C C . GLY A 1 187 ? -25.808 2.082 11.018 1.00 57.50 187 GLY A C 1
ATOM 1463 O O . GLY A 1 187 ? -25.293 0.982 11.210 1.00 57.50 187 GLY A O 1
ATOM 1464 N N . SER A 1 188 ? -27.044 2.180 10.519 1.00 57.28 188 SER A N 1
ATOM 1465 C CA . SER A 1 188 ? -27.899 1.038 10.151 1.00 57.28 188 SER A CA 1
ATOM 1466 C C . SER A 1 188 ? -27.291 0.146 9.054 1.00 57.28 188 SER A C 1
ATOM 1468 O O . SER A 1 188 ? -27.641 -1.031 8.939 1.00 57.28 188 SER A O 1
ATOM 1470 N N . VAL A 1 189 ? -26.300 0.665 8.318 1.00 56.22 189 VAL A N 1
ATOM 1471 C CA . VAL A 1 189 ? -25.507 -0.025 7.280 1.00 56.22 189 VAL A CA 1
ATOM 1472 C C . VAL A 1 189 ? -24.921 -1.349 7.768 1.00 56.22 189 VAL A C 1
ATOM 1474 O O . VAL A 1 189 ? -24.821 -2.296 6.997 1.00 56.22 189 VAL A O 1
ATOM 1477 N N . PHE A 1 190 ? -24.604 -1.470 9.061 1.00 55.62 190 PHE A N 1
ATOM 1478 C CA . PHE A 1 190 ? -23.960 -2.665 9.623 1.00 55.62 190 PHE A CA 1
ATOM 1479 C C . PHE A 1 190 ? -24.866 -3.900 9.729 1.00 55.62 190 PHE A C 1
ATOM 1481 O O . PHE A 1 190 ? -24.407 -4.953 10.181 1.00 55.62 190 PHE A O 1
ATOM 1488 N N . THR A 1 191 ? -26.141 -3.784 9.352 1.00 56.69 191 THR A N 1
ATOM 1489 C CA . THR A 1 191 ? -27.085 -4.912 9.323 1.00 56.69 191 THR A CA 1
ATOM 1490 C C . THR A 1 191 ? -27.231 -5.551 7.945 1.00 56.69 191 THR A C 1
ATOM 1492 O O . THR A 1 191 ? -27.628 -6.716 7.862 1.00 56.69 191 THR A O 1
ATOM 1495 N N . ASP A 1 192 ? -26.854 -4.846 6.878 1.00 59.12 192 ASP A N 1
ATOM 1496 C CA . ASP A 1 192 ? -27.006 -5.325 5.509 1.00 59.12 192 ASP A CA 1
ATOM 1497 C C . ASP A 1 192 ? -25.752 -6.089 5.060 1.00 59.12 192 ASP A C 1
ATOM 1499 O O . ASP A 1 192 ? -24.708 -5.509 4.770 1.00 59.12 192 ASP A O 1
ATOM 1503 N N . LYS A 1 193 ? -25.851 -7.423 5.004 1.00 59.41 193 LYS A N 1
ATOM 1504 C CA . LYS A 1 193 ? -24.751 -8.310 4.583 1.00 59.41 193 LYS A CA 1
ATOM 1505 C C . LYS A 1 193 ? -24.358 -8.141 3.109 1.00 59.41 193 LYS A C 1
ATOM 1507 O O . LYS A 1 193 ? -23.351 -8.711 2.705 1.00 59.41 193 LYS A O 1
ATOM 1512 N N . SER A 1 194 ? -25.158 -7.429 2.311 1.00 55.03 194 SER A N 1
ATOM 1513 C CA . SER A 1 194 ? -24.904 -7.232 0.881 1.00 55.03 194 SER A CA 1
ATOM 1514 C C . SER A 1 194 ? -23.953 -6.070 0.578 1.00 55.03 194 SER A C 1
ATOM 1516 O O . SER A 1 194 ? -23.408 -6.004 -0.523 1.00 55.03 194 SER A O 1
ATOM 1518 N N . LYS A 1 195 ? -23.730 -5.162 1.538 1.00 62.53 195 LYS A N 1
ATOM 1519 C CA . LYS A 1 195 ? -22.904 -3.964 1.348 1.00 62.53 195 LYS A CA 1
ATOM 1520 C C . LYS A 1 195 ? -21.476 -4.181 1.844 1.00 62.53 195 LYS A C 1
ATOM 1522 O O . LYS A 1 195 ? -21.241 -4.896 2.818 1.00 62.53 195 LYS A O 1
ATOM 1527 N N . SER A 1 196 ? -20.519 -3.553 1.156 1.00 65.31 196 SER A N 1
ATOM 1528 C CA . SER A 1 196 ? -19.103 -3.583 1.535 1.00 65.31 196 SER A CA 1
ATOM 1529 C C . SER A 1 196 ? -18.918 -3.117 2.980 1.00 65.31 196 SER A C 1
ATOM 1531 O O . SER A 1 196 ? -19.554 -2.167 3.427 1.00 65.31 196 SER A O 1
ATOM 1533 N N . PHE A 1 197 ? -18.013 -3.768 3.710 1.00 72.00 197 PHE A N 1
ATOM 1534 C CA . PHE A 1 197 ? -17.654 -3.384 5.078 1.00 72.00 197 PHE A CA 1
ATOM 1535 C C . PHE A 1 197 ? -16.853 -2.065 5.128 1.00 72.00 197 PHE A C 1
ATOM 1537 O O . PHE A 1 197 ? -16.714 -1.451 6.186 1.00 72.00 197 PHE A O 1
ATOM 1544 N N . ALA A 1 198 ? -16.335 -1.619 3.980 1.00 75.50 198 ALA A N 1
ATOM 1545 C CA . ALA A 1 198 ? -15.528 -0.418 3.821 1.00 75.50 198 ALA A CA 1
ATOM 1546 C C . ALA A 1 198 ? -16.387 0.817 3.502 1.00 75.50 198 ALA A C 1
ATOM 1548 O O . ALA A 1 198 ? -16.291 1.368 2.411 1.00 75.50 198 ALA A O 1
ATOM 1549 N N . THR A 1 199 ? -17.240 1.246 4.436 1.00 85.25 199 THR A N 1
ATOM 1550 C CA . THR A 1 199 ? -18.081 2.443 4.248 1.00 85.25 199 THR A CA 1
ATOM 1551 C C . THR A 1 199 ? -17.816 3.517 5.299 1.00 85.25 199 THR A C 1
ATOM 1553 O O . THR A 1 199 ? -17.634 3.207 6.481 1.00 85.25 199 THR A O 1
ATOM 1556 N N . LEU A 1 200 ? -17.861 4.784 4.892 1.00 87.06 200 LEU A N 1
ATOM 1557 C CA . LEU A 1 200 ? -17.744 5.965 5.749 1.00 87.06 200 LEU A CA 1
ATOM 1558 C C . LEU A 1 200 ? -19.075 6.690 5.888 1.00 87.06 200 LEU A C 1
ATOM 1560 O O . LEU A 1 200 ? -19.791 6.864 4.903 1.00 87.06 200 LEU A O 1
ATOM 1564 N N . LEU A 1 201 ? -19.360 7.167 7.099 1.00 88.25 201 LEU A N 1
ATOM 1565 C CA . LEU A 1 201 ? -20.472 8.081 7.344 1.00 88.25 201 LEU A CA 1
ATOM 1566 C C . LEU A 1 201 ? -20.184 9.445 6.695 1.00 88.25 201 LEU A C 1
ATOM 1568 O O . LEU A 1 201 ? -19.024 9.832 6.518 1.00 88.25 201 LEU A O 1
ATOM 1572 N N . ALA A 1 202 ? -21.234 10.201 6.370 1.00 86.62 202 ALA A N 1
ATOM 1573 C CA . ALA A 1 202 ? -21.105 11.494 5.693 1.00 86.62 202 ALA A CA 1
ATOM 1574 C C . ALA A 1 202 ? -20.206 12.490 6.457 1.00 86.62 202 ALA A C 1
ATOM 1576 O O . ALA A 1 202 ? -19.359 13.154 5.859 1.00 86.62 202 ALA A O 1
ATOM 1577 N N . ASN A 1 203 ? -20.329 12.541 7.787 1.00 89.56 203 ASN A N 1
ATOM 1578 C CA . ASN A 1 203 ? -19.501 13.387 8.651 1.00 89.56 203 ASN A CA 1
ATOM 1579 C C . ASN A 1 203 ? -18.022 12.957 8.666 1.00 89.56 203 ASN A C 1
ATOM 1581 O O . ASN A 1 203 ? -17.127 13.798 8.655 1.00 89.56 203 ASN A O 1
ATOM 1585 N N . GLU A 1 204 ? -17.748 11.654 8.670 1.00 91.50 204 GLU A N 1
ATOM 1586 C CA . GLU A 1 204 ? -16.385 11.113 8.640 1.00 91.50 204 GLU A CA 1
ATOM 1587 C C . GLU A 1 204 ? -15.705 11.415 7.309 1.00 91.50 204 GLU A C 1
ATOM 1589 O O . GLU A 1 204 ? -14.551 11.844 7.292 1.00 91.50 204 GLU A O 1
ATOM 1594 N N . ARG A 1 205 ? -16.440 11.253 6.201 1.00 90.44 205 ARG A N 1
ATOM 1595 C CA . ARG A 1 205 ? -15.980 11.634 4.863 1.00 90.44 205 ARG A CA 1
ATOM 1596 C C . ARG A 1 205 ? -15.612 13.111 4.812 1.00 90.44 205 ARG A C 1
ATOM 1598 O O . ARG A 1 205 ? -14.560 13.443 4.280 1.00 90.44 205 ARG A O 1
ATOM 1605 N N . GLU A 1 206 ? -16.453 13.992 5.352 1.00 90.31 206 GLU A N 1
ATOM 1606 C CA . GLU A 1 206 ? -16.196 15.435 5.315 1.00 90.31 206 GLU A CA 1
ATOM 1607 C C . GLU A 1 206 ? -14.893 15.812 6.038 1.00 90.31 206 GLU A C 1
ATOM 1609 O O . GLU A 1 206 ? -14.170 16.708 5.599 1.00 90.31 206 GLU A O 1
ATOM 1614 N N . ILE A 1 207 ? -14.579 15.119 7.136 1.00 92.56 207 ILE A N 1
ATOM 1615 C CA . ILE A 1 207 ? -13.336 15.328 7.882 1.00 92.56 207 ILE A CA 1
ATOM 1616 C C . ILE A 1 207 ? -12.147 14.756 7.102 1.00 92.56 207 ILE A C 1
ATOM 1618 O O . ILE A 1 207 ? -11.163 15.462 6.898 1.00 92.56 207 ILE A O 1
ATOM 1622 N N . LEU A 1 208 ? -12.235 13.504 6.642 1.00 92.88 208 LEU A N 1
ATOM 1623 C CA . LEU A 1 208 ? -11.126 12.815 5.973 1.00 92.88 208 LEU A CA 1
ATOM 1624 C C . LEU A 1 208 ? -10.783 13.418 4.609 1.00 92.88 208 LEU A C 1
ATOM 1626 O O . LEU A 1 208 ? -9.610 13.486 4.263 1.00 92.88 208 LEU A O 1
ATOM 1630 N N . ALA A 1 209 ? -11.771 13.921 3.865 1.00 89.00 209 ALA A N 1
ATOM 1631 C CA . ALA A 1 209 ? -11.553 14.549 2.562 1.00 89.00 209 ALA A CA 1
ATOM 1632 C C . ALA A 1 209 ? -10.726 15.846 2.640 1.00 89.00 209 ALA A C 1
ATOM 1634 O O . ALA A 1 209 ? -10.189 16.292 1.630 1.00 89.00 209 ALA A O 1
ATOM 1635 N N . LYS A 1 210 ? -10.629 16.463 3.826 1.00 90.75 210 LYS A N 1
ATOM 1636 C CA . LYS A 1 210 ? -9.835 17.680 4.068 1.00 90.75 210 LYS A CA 1
ATOM 1637 C C . LYS A 1 210 ? -8.400 17.376 4.513 1.00 90.75 210 LYS A C 1
ATOM 1639 O O . LYS A 1 210 ? -7.640 18.312 4.745 1.00 90.75 210 LYS A O 1
ATOM 1644 N N . ILE A 1 211 ? -8.050 16.104 4.694 1.00 92.88 211 ILE A N 1
ATOM 1645 C CA . ILE A 1 211 ? -6.772 15.672 5.260 1.00 92.88 211 ILE A CA 1
ATOM 1646 C C . ILE A 1 211 ? -5.916 15.031 4.165 1.00 92.88 211 ILE A C 1
ATOM 1648 O O . ILE A 1 211 ? -6.402 14.211 3.394 1.00 92.88 211 ILE A O 1
ATOM 1652 N N . ASP A 1 212 ? -4.626 15.373 4.136 1.00 89.62 212 ASP A N 1
ATOM 1653 C CA . ASP A 1 212 ? -3.678 14.881 3.124 1.00 89.62 212 ASP A CA 1
ATOM 1654 C C . ASP A 1 212 ? -3.365 13.379 3.254 1.00 89.62 212 ASP A C 1
ATOM 1656 O O . ASP A 1 212 ? -2.995 12.723 2.282 1.00 89.62 212 ASP A O 1
ATOM 1660 N N . ASP A 1 213 ? -3.475 12.830 4.467 1.00 91.94 213 ASP A N 1
ATOM 1661 C CA . ASP A 1 213 ? -3.216 11.419 4.768 1.00 91.94 213 ASP A CA 1
ATOM 1662 C C . ASP A 1 213 ? -4.385 10.780 5.537 1.00 91.94 213 ASP A C 1
ATOM 1664 O O . ASP A 1 213 ? -4.331 10.611 6.767 1.00 91.94 213 ASP A O 1
ATOM 1668 N N . PRO A 1 214 ? -5.479 10.440 4.836 1.00 94.12 214 PRO A N 1
ATOM 1669 C CA . PRO A 1 214 ? -6.640 9.821 5.464 1.00 94.12 214 PRO A CA 1
ATOM 1670 C C . PRO A 1 214 ? -6.318 8.424 6.015 1.00 94.12 214 PRO A C 1
ATOM 1672 O O . PRO A 1 214 ? -6.839 8.052 7.069 1.00 94.12 214 PRO A O 1
ATOM 1675 N N . ALA A 1 215 ? -5.422 7.671 5.363 1.00 95.12 215 ALA A N 1
ATOM 1676 C CA . ALA A 1 215 ? -5.056 6.318 5.772 1.00 95.12 215 ALA A CA 1
ATOM 1677 C C . ALA A 1 215 ? -4.396 6.298 7.160 1.00 95.12 215 ALA A C 1
ATOM 1679 O O . ALA A 1 215 ? -4.846 5.544 8.027 1.00 95.12 215 ALA A O 1
ATOM 1680 N N . GLN A 1 216 ? -3.388 7.145 7.407 1.00 95.12 216 GLN A N 1
ATOM 1681 C CA . GLN A 1 216 ? -2.765 7.253 8.735 1.00 95.12 216 GLN A CA 1
ATOM 1682 C C . GLN A 1 216 ? -3.709 7.877 9.765 1.00 95.12 216 GLN A C 1
ATOM 1684 O O . GLN A 1 216 ? -3.748 7.437 10.914 1.00 95.12 216 GLN A O 1
ATOM 1689 N N . THR A 1 217 ? -4.511 8.866 9.361 1.00 96.00 217 THR A N 1
ATOM 1690 C CA . THR A 1 217 ? -5.462 9.535 10.264 1.00 96.00 217 THR A CA 1
ATOM 1691 C C . THR A 1 217 ? -6.492 8.565 10.835 1.00 96.00 217 THR A C 1
ATOM 1693 O O . THR A 1 217 ? -6.814 8.627 12.021 1.00 96.00 217 THR A O 1
ATOM 1696 N N . LEU A 1 218 ? -6.970 7.614 10.032 1.00 96.69 218 LEU A N 1
ATOM 1697 C CA . LEU A 1 218 ? -7.878 6.570 10.506 1.00 96.69 218 LEU A CA 1
ATOM 1698 C C . LEU A 1 218 ? -7.253 5.711 11.610 1.00 96.69 218 LEU A C 1
ATOM 1700 O O . LEU A 1 218 ? -7.949 5.339 12.553 1.00 96.69 218 LEU A O 1
ATOM 1704 N N . TRP A 1 219 ? -5.943 5.461 11.576 1.00 96.81 219 TRP A N 1
ATOM 1705 C CA . TRP A 1 219 ? -5.269 4.766 12.674 1.00 96.81 219 TRP A CA 1
ATOM 1706 C C . TRP A 1 219 ? -5.130 5.620 13.932 1.00 96.81 219 TRP A C 1
ATOM 1708 O O . TRP A 1 219 ? -5.088 5.065 15.031 1.00 96.81 219 TRP A O 1
ATOM 1718 N N . VAL A 1 220 ? -5.145 6.951 13.817 1.00 96.75 220 VAL A N 1
ATOM 1719 C CA . VAL A 1 220 ? -5.244 7.849 14.982 1.00 96.75 220 VAL A CA 1
ATOM 1720 C C . VAL A 1 220 ? -6.632 7.729 15.610 1.00 96.75 220 VAL A C 1
ATOM 1722 O O . VAL A 1 220 ? -6.775 7.708 16.833 1.00 96.75 220 VAL A O 1
ATOM 1725 N N . TRP A 1 221 ? -7.673 7.590 14.786 1.00 97.19 221 TRP A N 1
ATOM 1726 C CA . TRP A 1 221 ? -9.030 7.349 15.277 1.00 97.19 221 TRP A CA 1
ATOM 1727 C C . TRP A 1 221 ? -9.157 5.969 15.923 1.00 97.19 221 TRP A C 1
ATOM 1729 O O . TRP A 1 221 ? -9.780 5.852 16.977 1.00 97.19 221 TRP A O 1
ATOM 1739 N N . VAL A 1 222 ? -8.519 4.942 15.352 1.00 97.62 222 VAL A N 1
ATOM 1740 C CA . VAL A 1 222 ? -8.447 3.597 15.943 1.00 97.62 222 VAL A CA 1
ATOM 1741 C C . VAL A 1 222 ? -7.752 3.640 17.304 1.00 97.62 222 VAL A C 1
ATOM 1743 O O . VAL A 1 222 ? -8.320 3.156 18.278 1.00 97.62 222 VAL A O 1
ATOM 1746 N N . THR A 1 223 ? -6.573 4.256 17.433 1.00 97.31 223 THR A N 1
ATOM 1747 C CA . THR A 1 223 ? -5.877 4.333 18.732 1.00 97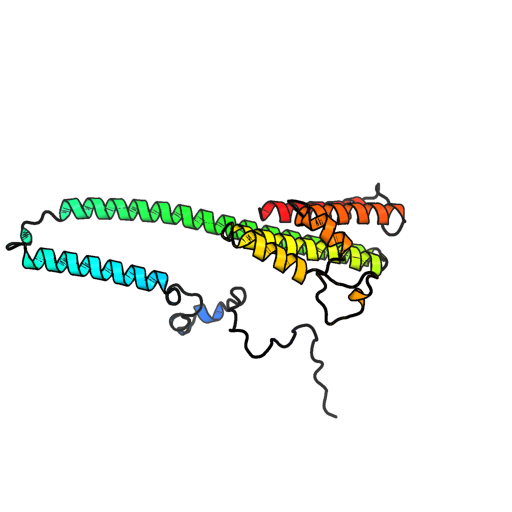.31 223 THR A CA 1
ATOM 1748 C C . THR A 1 223 ? -6.654 5.152 19.764 1.00 97.31 223 THR A C 1
ATOM 1750 O O . THR A 1 223 ? -6.725 4.759 20.932 1.00 97.31 223 THR A O 1
ATOM 1753 N N . SER A 1 224 ? -7.303 6.244 19.348 1.00 97.06 224 SER A N 1
ATOM 1754 C CA . SER A 1 224 ? -8.196 7.027 20.211 1.00 97.06 224 SER A CA 1
ATOM 1755 C C . SER A 1 224 ? -9.388 6.196 20.698 1.00 97.06 224 SER A C 1
ATOM 1757 O O . SER A 1 224 ? -9.699 6.188 21.892 1.00 97.06 224 SER A O 1
ATOM 1759 N N . LEU A 1 225 ? -10.006 5.427 19.798 1.00 96.81 225 LEU A N 1
ATOM 1760 C CA . LEU A 1 225 ? -11.102 4.524 20.125 1.00 96.81 225 LEU A CA 1
ATOM 1761 C C . LEU A 1 225 ? -10.651 3.442 21.115 1.00 96.81 225 LEU A C 1
ATOM 1763 O O . LEU A 1 225 ? -11.322 3.239 22.121 1.00 96.81 225 LEU A O 1
ATOM 1767 N N . LEU A 1 226 ? -9.502 2.801 20.886 1.00 97.06 226 LEU A N 1
ATOM 1768 C CA . LEU A 1 226 ? -8.931 1.794 21.791 1.00 97.06 226 LEU A CA 1
ATOM 1769 C C . LEU A 1 226 ? -8.636 2.377 23.180 1.00 97.06 226 LEU A C 1
ATOM 1771 O O . LEU A 1 226 ? -8.959 1.763 24.195 1.00 97.06 226 LEU A O 1
ATOM 1775 N N . THR A 1 227 ? -8.091 3.593 23.239 1.00 96.62 227 THR A N 1
ATOM 1776 C CA . THR A 1 227 ? -7.855 4.297 24.510 1.00 96.62 227 THR A CA 1
ATOM 1777 C C . THR A 1 227 ? -9.170 4.528 25.256 1.00 96.62 227 THR A C 1
ATOM 1779 O O . THR A 1 227 ? -9.250 4.308 26.465 1.00 96.62 227 THR A O 1
ATOM 1782 N N . ARG A 1 228 ? -10.230 4.917 24.536 1.00 96.69 228 ARG A N 1
ATOM 1783 C CA . ARG A 1 228 ? -11.556 5.117 25.123 1.00 96.69 228 ARG A CA 1
ATOM 1784 C C . ARG A 1 228 ? -12.195 3.810 25.588 1.00 96.69 228 ARG A C 1
ATOM 1786 O O . ARG A 1 228 ? -12.719 3.784 26.691 1.00 96.69 228 ARG A O 1
ATOM 1793 N N . MET A 1 229 ? -12.061 2.720 24.830 1.00 96.44 229 MET A N 1
ATOM 1794 C CA . MET A 1 229 ? -12.490 1.384 25.269 1.00 96.44 229 MET A CA 1
ATOM 1795 C C . MET A 1 229 ? -11.796 0.964 26.577 1.00 96.44 229 MET A C 1
ATOM 1797 O O . MET A 1 229 ? -12.406 0.303 27.411 1.00 96.44 229 MET A O 1
ATOM 1801 N N . SER A 1 230 ? -10.529 1.349 26.783 1.00 96.75 230 SER A N 1
ATOM 1802 C CA . SER A 1 230 ? -9.803 1.070 28.033 1.00 96.75 230 SER A CA 1
ATOM 1803 C C . SER A 1 230 ? -10.353 1.886 29.203 1.00 96.75 230 SER A C 1
ATOM 1805 O O . SER A 1 230 ? -10.557 1.348 30.290 1.00 96.75 230 SER A O 1
ATOM 1807 N N . ALA A 1 231 ? -10.648 3.170 28.974 1.00 95.75 231 ALA A N 1
ATOM 1808 C CA . ALA A 1 231 ? -11.267 4.040 29.975 1.00 95.75 231 ALA A CA 1
ATOM 1809 C C . ALA A 1 231 ? -12.695 3.596 30.344 1.00 95.75 231 ALA A C 1
ATOM 1811 O O . ALA A 1 231 ? -13.064 3.650 31.516 1.00 95.75 231 ALA A O 1
ATOM 1812 N N . ASP A 1 232 ? -13.460 3.113 29.362 1.00 95.75 232 ASP A N 1
ATOM 1813 C CA . ASP A 1 232 ? -14.820 2.587 29.532 1.00 95.75 232 ASP A CA 1
ATOM 1814 C C . ASP A 1 232 ? -14.825 1.175 30.173 1.00 95.75 232 ASP A C 1
ATOM 1816 O O . ASP A 1 232 ? -15.882 0.649 30.518 1.00 95.75 232 ASP A O 1
ATOM 1820 N N . GLY A 1 233 ? -13.652 0.551 30.357 1.00 95.12 233 GLY A N 1
ATOM 1821 C CA . GLY A 1 233 ? -13.501 -0.788 30.940 1.00 95.12 233 GLY A CA 1
ATOM 1822 C C . GLY A 1 233 ? -13.845 -1.943 29.991 1.00 95.12 233 GLY A C 1
ATOM 1823 O O . GLY A 1 233 ? -13.945 -3.086 30.434 1.00 95.12 233 GLY A O 1
ATOM 1824 N N . GLU A 1 234 ? -14.017 -1.665 28.696 1.00 94.31 234 GLU A N 1
ATOM 1825 C CA . GLU A 1 234 ? -14.291 -2.661 27.652 1.00 94.31 234 GLU A CA 1
ATOM 1826 C C . GLU A 1 234 ? -13.032 -3.471 27.284 1.00 94.31 234 GLU A C 1
ATOM 1828 O O . GLU A 1 234 ? -13.128 -4.634 26.893 1.00 94.31 234 GLU A O 1
ATOM 1833 N N . ILE A 1 235 ? -11.844 -2.873 27.425 1.00 95.44 235 ILE A N 1
ATOM 1834 C CA . ILE A 1 235 ? -10.545 -3.557 27.332 1.00 95.44 235 ILE A CA 1
ATOM 1835 C C . ILE A 1 235 ? -9.715 -3.299 28.600 1.00 95.44 235 ILE A C 1
ATOM 1837 O O . ILE A 1 235 ? -10.011 -2.365 29.347 1.00 95.44 235 ILE A O 1
ATOM 1841 N N . PRO A 1 236 ? -8.650 -4.085 28.857 1.00 94.75 236 PRO A N 1
ATOM 1842 C CA . PRO A 1 236 ? -7.804 -3.894 30.028 1.00 94.75 236 PRO A CA 1
ATOM 1843 C C . PRO A 1 236 ? -7.259 -2.457 30.176 1.00 94.75 236 PRO A C 1
ATOM 1845 O O . PRO A 1 236 ? -6.985 -1.798 29.166 1.00 94.75 236 PRO A O 1
ATOM 1848 N N . PRO A 1 237 ? -7.055 -1.971 31.417 1.00 93.00 237 PRO A N 1
ATOM 1849 C CA . PRO A 1 237 ? -6.532 -0.631 31.680 1.00 93.00 237 PRO A CA 1
ATOM 1850 C C . PRO A 1 237 ? -5.168 -0.364 31.026 1.00 93.00 237 PRO A C 1
ATOM 1852 O O . PRO A 1 237 ? -4.357 -1.277 30.869 1.00 93.00 237 PRO A O 1
ATOM 1855 N N . ILE A 1 238 ? -4.870 0.908 30.748 1.00 92.44 238 ILE A N 1
ATOM 1856 C CA . ILE A 1 238 ? -3.610 1.386 30.145 1.00 92.44 238 ILE A CA 1
ATOM 1857 C C . ILE A 1 238 ? -2.323 0.771 30.736 1.00 92.44 238 ILE A C 1
ATOM 1859 O O . ILE A 1 238 ? -1.464 0.370 29.952 1.00 92.44 238 ILE A O 1
ATOM 1863 N N . PRO A 1 239 ? -2.137 0.639 32.068 1.00 93.50 239 PRO A N 1
ATOM 1864 C CA . PRO A 1 239 ? -0.893 0.083 32.612 1.00 93.50 239 PRO A CA 1
ATOM 1865 C C . PRO A 1 239 ? -0.730 -1.429 32.385 1.00 93.50 239 PRO A C 1
ATOM 1867 O O . PRO A 1 239 ? 0.259 -2.011 32.826 1.00 93.50 239 PRO A O 1
ATOM 1870 N N . THR A 1 240 ? -1.693 -2.100 31.747 1.00 94.75 240 THR A N 1
ATOM 1871 C CA . THR A 1 240 ? -1.638 -3.550 31.552 1.00 94.75 240 THR A CA 1
ATOM 1872 C C . THR A 1 240 ? -0.812 -3.942 30.321 1.00 94.75 240 THR A C 1
ATOM 1874 O O . THR A 1 240 ? -0.871 -3.277 29.283 1.00 94.75 240 THR A O 1
ATOM 1877 N N . PRO A 1 241 ? -0.095 -5.082 30.373 1.00 94.56 241 PRO A N 1
ATOM 1878 C CA . PRO A 1 241 ? 0.646 -5.594 29.218 1.00 94.56 241 PRO A CA 1
ATOM 1879 C C . PRO A 1 241 ? -0.272 -5.912 28.027 1.00 94.56 241 PRO A C 1
ATOM 1881 O O . PRO A 1 241 ? 0.14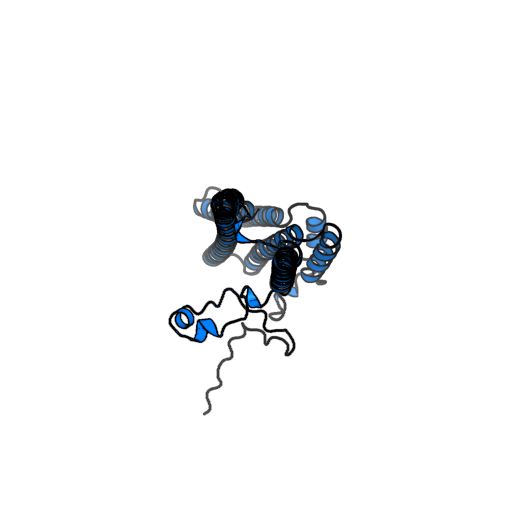2 -5.810 26.875 1.00 94.56 241 PRO A O 1
ATOM 1884 N N . THR A 1 242 ? -1.533 -6.263 28.289 1.00 93.94 242 THR A N 1
ATOM 1885 C CA . THR A 1 242 ? -2.528 -6.530 27.247 1.00 93.94 242 THR A CA 1
ATOM 1886 C C . THR A 1 242 ? -2.897 -5.269 26.470 1.00 93.94 242 THR A C 1
ATOM 1888 O O . THR A 1 242 ? -2.970 -5.324 25.245 1.00 93.94 242 THR A O 1
ATOM 1891 N N . TYR A 1 243 ? -3.077 -4.132 27.153 1.00 95.88 243 TYR A N 1
ATOM 1892 C CA . TYR A 1 243 ? -3.267 -2.844 26.483 1.00 95.88 243 TYR A CA 1
ATOM 1893 C C . TYR A 1 243 ? -2.039 -2.475 25.644 1.00 95.88 243 TYR A C 1
ATOM 1895 O O . TYR A 1 243 ? -2.178 -2.142 24.468 1.00 95.88 243 TYR A O 1
ATOM 1903 N N . GLY A 1 244 ? -0.836 -2.633 26.211 1.00 95.62 244 GLY A N 1
ATOM 1904 C CA . GLY A 1 244 ? 0.419 -2.422 25.485 1.00 95.62 244 GLY A CA 1
ATOM 1905 C C . GLY A 1 244 ? 0.479 -3.225 24.183 1.00 95.62 244 GLY A C 1
ATOM 1906 O O . GLY A 1 244 ? 0.728 -2.658 23.126 1.00 95.62 244 GLY A O 1
ATOM 1907 N N . ARG A 1 245 ? 0.130 -4.518 24.226 1.00 95.75 245 ARG A N 1
ATOM 1908 C CA . ARG A 1 245 ? 0.066 -5.376 23.032 1.00 95.75 245 ARG A CA 1
ATOM 1909 C C . ARG A 1 245 ? -0.920 -4.865 21.976 1.00 95.75 245 ARG A C 1
ATOM 1911 O O . ARG A 1 245 ? -0.608 -4.928 20.793 1.00 95.75 245 ARG A O 1
ATOM 1918 N N . ILE A 1 246 ? -2.097 -4.387 22.380 1.00 95.56 246 ILE A N 1
ATOM 1919 C CA . ILE A 1 246 ? -3.100 -3.832 21.455 1.00 95.56 246 ILE A CA 1
ATOM 1920 C C . ILE A 1 246 ? -2.555 -2.587 20.748 1.00 95.56 246 ILE A C 1
ATOM 1922 O O . ILE A 1 246 ? -2.699 -2.460 19.534 1.00 95.56 246 ILE A O 1
ATOM 1926 N N . ILE A 1 247 ? -1.901 -1.692 21.489 1.00 96.75 247 ILE A N 1
ATOM 1927 C CA . ILE A 1 247 ? -1.288 -0.493 20.911 1.00 96.75 247 ILE A CA 1
ATOM 1928 C C . ILE A 1 247 ? -0.124 -0.859 19.990 1.00 96.75 247 ILE A C 1
ATOM 1930 O O . ILE A 1 247 ? -0.043 -0.310 18.898 1.00 96.75 247 ILE A O 1
ATOM 1934 N N . THR A 1 248 ? 0.699 -1.850 20.342 1.00 97.25 248 THR A N 1
ATOM 1935 C CA . THR A 1 248 ? 1.753 -2.353 19.446 1.00 97.25 248 THR A CA 1
ATOM 1936 C C . THR A 1 248 ? 1.186 -2.888 18.127 1.00 97.25 248 THR A C 1
ATOM 1938 O O . THR A 1 248 ? 1.797 -2.692 17.083 1.00 97.25 248 THR A O 1
ATOM 1941 N N . ILE A 1 249 ? 0.006 -3.520 18.129 1.00 96.94 249 ILE A N 1
ATOM 1942 C CA . ILE A 1 249 ? -0.660 -3.930 16.879 1.00 96.94 249 ILE A CA 1
ATOM 1943 C C . ILE A 1 249 ? -1.038 -2.700 16.036 1.00 96.94 249 ILE A C 1
ATOM 1945 O O . ILE A 1 249 ? -0.855 -2.706 14.822 1.00 96.94 249 ILE A O 1
ATOM 1949 N N . ALA A 1 250 ? -1.528 -1.625 16.659 1.00 96.12 250 ALA A N 1
ATOM 1950 C CA . ALA A 1 250 ? -1.805 -0.383 15.940 1.00 96.12 250 ALA A CA 1
ATOM 1951 C C . ALA A 1 250 ? -0.519 0.273 15.400 1.00 96.12 250 ALA A C 1
ATOM 1953 O O . ALA A 1 250 ? -0.502 0.731 14.262 1.00 96.12 250 ALA A O 1
ATOM 1954 N N . GLU A 1 251 ? 0.577 0.263 16.163 1.00 96.00 251 GLU A N 1
ATOM 1955 C CA . GLU A 1 251 ? 1.904 0.718 15.714 1.00 96.00 251 GLU A CA 1
ATOM 1956 C C . GLU A 1 251 ? 2.421 -0.078 14.509 1.00 96.00 251 GLU A C 1
ATOM 1958 O O . GLU A 1 251 ? 2.961 0.510 13.573 1.00 96.00 251 GLU A O 1
ATOM 1963 N N . GLN A 1 252 ? 2.210 -1.398 14.489 1.00 96.62 252 GLN A N 1
ATOM 1964 C CA . GLN A 1 252 ? 2.543 -2.242 13.336 1.00 96.62 252 GLN A CA 1
ATOM 1965 C C . GLN A 1 252 ? 1.793 -1.801 12.077 1.00 96.62 252 GLN A C 1
ATOM 1967 O O . GLN A 1 252 ? 2.391 -1.735 11.006 1.00 96.62 252 GLN A O 1
ATOM 1972 N N . ALA A 1 253 ? 0.519 -1.425 12.200 1.00 96.75 253 ALA A N 1
ATOM 1973 C CA . ALA A 1 253 ? -0.240 -0.913 11.067 1.00 96.75 253 ALA A CA 1
ATOM 1974 C C . ALA A 1 253 ? 0.297 0.427 10.539 1.00 96.75 253 ALA A C 1
ATOM 1976 O O . ALA A 1 253 ? 0.389 0.605 9.325 1.00 96.75 253 ALA A O 1
ATOM 1977 N N . TYR A 1 254 ? 0.712 1.347 11.422 1.00 95.62 254 TYR A N 1
ATOM 1978 C CA . TYR A 1 254 ? 1.416 2.566 10.996 1.00 95.62 254 TYR A CA 1
ATOM 1979 C C . TYR A 1 254 ? 2.714 2.239 10.252 1.00 95.62 254 TYR A C 1
ATOM 1981 O O . TYR A 1 254 ? 3.024 2.884 9.250 1.00 95.62 254 TYR A O 1
ATOM 1989 N N . GLY A 1 255 ? 3.458 1.235 10.731 1.00 95.06 255 GLY A N 1
ATOM 1990 C CA . GLY A 1 255 ? 4.639 0.704 10.055 1.00 95.06 255 GLY A CA 1
ATOM 1991 C C . GLY A 1 255 ? 4.317 0.246 8.634 1.00 95.06 255 GLY A C 1
ATOM 1992 O O . GLY A 1 255 ? 4.929 0.742 7.689 1.00 95.06 255 GLY A O 1
ATOM 1993 N N . GLY A 1 256 ? 3.292 -0.596 8.481 1.00 95.50 256 GLY A N 1
ATOM 1994 C CA . GLY A 1 256 ? 2.832 -1.086 7.181 1.00 95.50 256 GLY A CA 1
ATOM 1995 C C . GLY A 1 256 ? 2.455 0.045 6.221 1.00 95.50 256 GLY A C 1
ATOM 1996 O O . GLY A 1 256 ? 2.975 0.105 5.108 1.00 95.50 256 GLY A O 1
ATOM 1997 N N . ILE A 1 257 ? 1.642 1.011 6.671 1.00 96.00 257 ILE A N 1
ATOM 1998 C CA . ILE A 1 257 ? 1.240 2.178 5.861 1.00 96.00 257 ILE A CA 1
ATOM 1999 C C . ILE A 1 257 ? 2.455 2.989 5.405 1.00 96.00 257 ILE A C 1
ATOM 2001 O O . ILE A 1 257 ? 2.530 3.417 4.253 1.00 96.00 257 ILE A O 1
ATOM 2005 N N . ARG A 1 258 ? 3.419 3.208 6.301 1.00 94.31 258 ARG A N 1
ATOM 2006 C CA . ARG A 1 258 ? 4.628 3.963 5.980 1.00 94.31 258 ARG A CA 1
ATOM 2007 C C . ARG A 1 258 ? 5.530 3.218 5.001 1.00 94.31 258 ARG A C 1
ATOM 2009 O O . ARG A 1 258 ? 6.157 3.873 4.184 1.00 94.31 258 ARG A O 1
ATOM 2016 N N . THR A 1 259 ? 5.603 1.891 5.075 1.00 94.06 259 THR A N 1
ATOM 2017 C CA . THR A 1 259 ? 6.398 1.064 4.152 1.00 94.06 259 THR A CA 1
ATOM 2018 C C . THR A 1 259 ? 5.837 1.080 2.727 1.00 94.06 259 THR A C 1
ATOM 2020 O O . THR A 1 259 ? 6.591 0.925 1.766 1.00 94.06 259 THR A O 1
ATOM 2023 N N . VAL A 1 260 ? 4.522 1.267 2.581 1.00 92.19 260 VAL A N 1
ATOM 2024 C CA . VAL A 1 260 ? 3.860 1.370 1.274 1.00 92.19 260 VAL A CA 1
ATOM 2025 C C . VAL A 1 260 ? 4.218 2.661 0.525 1.00 92.19 260 VAL A C 1
ATOM 2027 O O . VAL A 1 260 ? 4.249 2.649 -0.707 1.00 92.19 260 VAL A O 1
ATOM 2030 N N . ARG A 1 261 ? 4.484 3.752 1.251 1.00 80.31 261 ARG A N 1
ATOM 2031 C CA . ARG A 1 261 ? 4.803 5.080 0.703 1.00 80.31 261 ARG A CA 1
ATOM 2032 C C . ARG A 1 261 ? 6.301 5.252 0.438 1.00 80.31 261 ARG A C 1
ATOM 2034 O O . ARG A 1 261 ? 6.632 5.837 -0.618 1.00 80.31 261 ARG A O 1
#

Organism: Symbiodinium pilosum (NCBI:txid2952)

Foldseek 3Di:
DDDDDDDDPPDDDPPPPDDPPPPPVPDDCVCVVDPCVVVPPPPDPNPDVVVVVVVVVVVVVVVVVVVCCVVPPPDNVPDPCVVVVVVVVVVCVVVVVVVVVVVVVVVVLVVLLVVLLVLLVVLLVVLLVLLVVLVFPPVLSLVLSLLSVLLSLLLVLVVVLVPDDPVVSVVSVVVSLVLQEDPDQPPPVVVDPVDDSNHDYPVLSVVLVVDPRSSVVSLVVSLVSLQVCQVVVSGPHPVDVSSVVNVVSSVSNVVSSVSND